Protein AF-A0A8J4GC14-F1 (afdb_monomer_lite)

Secondary structure (DSSP, 8-state):
----PPPPP--PPPP------PPPPPPHHHHHHH-S-S-S---SSS--HHHHHHHTT-HHHHHHHHHTT----HHHHHHHHHHS-HHHHHHHHHH-GGGGGGHHHHHHHHHHTT-HHHHHHHHHTT--TTHHHHHHHHHHHHHT-HHHHHHHHHHHHHHHHHTTHHHHHHHHHHHTT-HHHHHHHHH-----

Foldseek 3Di:
DDDDDDDDDDDDDDDDDDDPPPDPDDPVVVVVVPVPDDDDDPPDDDQDPLLVCQLVQVLVSNLVCVVVPPDQDLLNLLSSLLNGDLVSNVSNCVSDVVSLVNLQSNLLSNLLVLPLSSNLSSVVSPHDCCRVLNNSLLNNLLVVSLSNNCSSCVRPVPVSVVSCVLVNSCVSCVVVVVVSSVCSSPVPPDPD

Sequence (192 aa):
MRRKQPLPPNRAPLPLMPSLTSPPPLPPALMMLLVTDGGTQIRRSGPSPLLAACRGGHAATAALLLRRGAKVDVEGGSELLAAAQPQVVDELLAAVPDLSAHLGPALLAAAAANRGEVVAALLRHGADSTFRGGMALQEAAFRSHLEVMEVLLTADRARLQKCGAVAAALNWARCFGRVEVLRLLVESPIEV

Organism: NCBI:txid1737510

pLDDT: mean 73.84, std 21.27, range [30.14, 95.38]

Structure (mmCIF, N/CA/C/O backbone):
data_AF-A0A8J4GC14-F1
#
_entry.id   AF-A0A8J4GC14-F1
#
loop_
_atom_site.group_PDB
_atom_site.id
_atom_site.type_symbol
_atom_site.label_atom_id
_atom_site.label_alt_id
_atom_site.label_comp_id
_atom_site.label_asym_id
_atom_site.label_entity_id
_atom_site.label_seq_id
_atom_site.pdbx_PDB_ins_code
_atom_site.Cartn_x
_atom_site.Cartn_y
_atom_site.Cartn_z
_atom_site.occupancy
_atom_site.B_iso_or_equiv
_atom_site.auth_seq_id
_atom_site.auth_comp_id
_atom_site.auth_asym_id
_atom_site.auth_atom_id
_atom_site.pdbx_PDB_model_num
ATOM 1 N N . MET A 1 1 ? 65.864 -27.654 -52.222 1.00 40.97 1 MET A N 1
ATOM 2 C CA . MET A 1 1 ? 65.429 -26.857 -51.049 1.00 40.97 1 MET A CA 1
ATOM 3 C C . MET A 1 1 ? 63.905 -26.765 -51.045 1.00 40.97 1 MET A C 1
ATOM 5 O O . MET A 1 1 ? 63.302 -26.802 -52.107 1.00 40.97 1 MET A O 1
ATOM 9 N N . ARG A 1 2 ? 63.285 -26.804 -49.862 1.00 36.47 2 ARG A N 1
ATOM 10 C CA . ARG A 1 2 ? 61.866 -27.130 -49.635 1.00 36.47 2 ARG A CA 1
ATOM 11 C C . ARG A 1 2 ? 60.881 -25.981 -49.944 1.00 36.47 2 ARG A C 1
ATOM 13 O O . ARG A 1 2 ? 61.111 -24.860 -49.522 1.00 36.47 2 ARG A O 1
ATOM 20 N N . ARG A 1 3 ? 59.737 -26.385 -50.524 1.00 42.03 3 ARG A N 1
ATOM 21 C CA . ARG A 1 3 ? 58.328 -25.956 -50.319 1.00 42.03 3 ARG A CA 1
ATOM 22 C C . ARG A 1 3 ? 57.925 -24.488 -50.547 1.00 42.03 3 ARG A C 1
ATOM 24 O O . ARG A 1 3 ? 58.151 -23.660 -49.678 1.00 42.03 3 ARG A O 1
ATOM 31 N N . LYS A 1 4 ? 57.063 -24.275 -51.553 1.00 40.34 4 LYS A N 1
ATOM 32 C CA . LYS A 1 4 ? 55.745 -23.618 -51.399 1.00 40.34 4 LYS A CA 1
ATOM 33 C C . LYS A 1 4 ? 54.745 -24.273 -52.368 1.00 40.34 4 LYS A C 1
ATOM 35 O O . LYS A 1 4 ? 54.947 -24.221 -53.573 1.00 40.34 4 LYS A O 1
ATOM 40 N N . GLN A 1 5 ? 53.711 -24.933 -51.845 1.00 48.62 5 GLN A N 1
ATOM 41 C CA . GLN A 1 5 ? 52.525 -25.314 -52.626 1.00 48.62 5 GLN A CA 1
ATOM 42 C C . GLN A 1 5 ? 51.585 -24.097 -52.693 1.00 48.62 5 GLN A C 1
ATOM 44 O O . GLN A 1 5 ? 51.343 -23.503 -51.640 1.00 48.62 5 GLN A O 1
ATOM 49 N N . PRO A 1 6 ? 51.038 -23.718 -53.859 1.00 43.66 6 PRO A N 1
ATOM 50 C CA . PRO A 1 6 ? 49.907 -22.800 -53.927 1.00 43.66 6 PRO A CA 1
ATOM 51 C C . PRO A 1 6 ? 48.585 -23.565 -53.713 1.00 43.66 6 PRO A C 1
ATOM 53 O O . PRO A 1 6 ? 48.379 -24.636 -54.283 1.00 43.66 6 PRO A O 1
ATOM 56 N N . LEU A 1 7 ? 47.717 -23.032 -52.845 1.00 45.12 7 LEU A N 1
ATOM 57 C CA . LEU A 1 7 ? 46.372 -23.547 -52.546 1.00 45.12 7 LEU A CA 1
ATOM 58 C C . LEU A 1 7 ? 45.452 -23.517 -53.790 1.00 45.12 7 LEU A C 1
ATOM 60 O O . LEU A 1 7 ? 45.621 -22.635 -54.635 1.00 45.12 7 LEU A O 1
ATOM 64 N N . PRO A 1 8 ? 44.458 -24.424 -53.900 1.00 49.16 8 PRO A N 1
ATOM 65 C CA . PRO A 1 8 ? 43.543 -24.466 -55.039 1.00 49.16 8 PRO A CA 1
ATOM 66 C C . PRO A 1 8 ? 42.464 -23.364 -54.985 1.00 49.16 8 PRO A C 1
ATOM 68 O O . PRO A 1 8 ? 42.174 -22.830 -53.911 1.00 49.16 8 PRO A O 1
ATOM 71 N N . PRO A 1 9 ? 41.845 -23.036 -56.135 1.00 50.28 9 PRO A N 1
ATOM 72 C CA . PRO A 1 9 ? 40.870 -21.962 -56.253 1.00 50.28 9 PRO A CA 1
ATOM 73 C C . PRO A 1 9 ? 39.439 -22.425 -55.932 1.00 50.28 9 PRO A C 1
ATOM 75 O O . PRO A 1 9 ? 39.089 -23.590 -56.104 1.00 50.28 9 PRO A O 1
ATOM 78 N N . ASN A 1 10 ? 38.601 -21.433 -55.617 1.00 39.91 10 ASN A N 1
ATOM 79 C CA . ASN A 1 10 ? 37.145 -21.411 -55.799 1.00 39.91 10 ASN A CA 1
ATOM 80 C C . ASN A 1 10 ? 36.261 -22.045 -54.703 1.00 39.91 10 ASN A C 1
ATOM 82 O O . ASN A 1 10 ? 36.164 -23.263 -54.588 1.00 39.91 10 ASN A O 1
ATOM 86 N N . ARG A 1 11 ? 35.497 -21.198 -53.992 1.00 39.66 11 ARG A N 1
ATOM 87 C CA . ARG A 1 11 ? 34.128 -21.494 -53.532 1.00 39.66 11 ARG A CA 1
ATOM 88 C C . ARG A 1 11 ? 33.324 -20.188 -53.444 1.00 39.66 11 ARG A C 1
ATOM 90 O O . ARG A 1 11 ? 33.726 -19.243 -52.776 1.00 39.66 11 ARG A O 1
ATOM 97 N N . ALA A 1 12 ? 32.226 -20.179 -54.193 1.00 41.12 12 ALA A N 1
ATOM 98 C CA . ALA A 1 12 ? 31.231 -19.126 -54.378 1.00 41.12 12 ALA A CA 1
ATOM 99 C C . ALA A 1 12 ? 30.667 -18.528 -53.065 1.00 41.12 12 ALA A C 1
ATOM 101 O O . ALA A 1 12 ? 30.715 -19.190 -52.025 1.00 41.12 12 ALA A O 1
ATOM 102 N N . PRO A 1 13 ? 30.092 -17.307 -53.103 1.00 38.56 13 PRO A N 1
ATOM 103 C CA . PRO A 1 13 ? 29.494 -16.680 -51.928 1.00 38.56 13 PRO A CA 1
ATOM 104 C C . PRO A 1 13 ? 28.202 -17.405 -51.521 1.00 38.56 13 PRO A C 1
ATOM 106 O O . PRO A 1 13 ? 27.314 -17.627 -52.344 1.00 38.56 13 PRO A O 1
ATOM 109 N N . LEU A 1 14 ? 28.094 -17.773 -50.242 1.00 39.25 14 LEU A N 1
ATOM 110 C CA . LEU A 1 14 ? 26.851 -18.265 -49.642 1.00 39.25 14 LEU A CA 1
ATOM 111 C C . LEU A 1 14 ? 25.917 -17.079 -49.320 1.00 39.25 14 LEU A C 1
ATOM 113 O O . LEU A 1 14 ? 26.396 -16.069 -48.800 1.00 39.25 14 LEU A O 1
ATOM 117 N N . PRO A 1 15 ? 24.600 -17.185 -49.578 1.00 44.16 15 PRO A N 1
ATOM 118 C CA . PRO A 1 15 ? 23.626 -16.149 -49.260 1.00 44.16 15 PRO A CA 1
ATOM 119 C C . PRO A 1 15 ? 23.162 -16.294 -47.803 1.00 44.16 15 PRO A C 1
ATOM 121 O O . PRO A 1 15 ? 22.667 -17.348 -47.407 1.00 44.16 15 PRO A O 1
ATOM 124 N N . LEU A 1 16 ? 23.287 -15.236 -47.000 1.00 36.12 16 LEU A N 1
ATOM 125 C CA . LEU A 1 16 ? 22.727 -15.178 -45.647 1.00 36.12 16 LEU A CA 1
ATOM 126 C C . LEU A 1 16 ? 21.865 -13.918 -45.476 1.00 36.12 16 LEU A C 1
ATOM 128 O O . LEU A 1 16 ? 22.363 -12.866 -45.105 1.00 36.12 16 LEU A O 1
ATOM 132 N N . MET A 1 17 ? 20.569 -14.123 -45.734 1.00 36.19 17 MET A N 1
ATOM 133 C CA . MET A 1 17 ? 19.393 -13.625 -44.997 1.00 36.19 17 MET A CA 1
ATOM 134 C C . MET A 1 17 ? 19.074 -12.106 -44.948 1.00 36.19 17 MET A C 1
ATOM 136 O O . MET A 1 17 ? 19.965 -11.264 -44.928 1.00 36.19 17 MET A O 1
ATOM 140 N N . PRO A 1 18 ? 17.771 -11.742 -44.925 1.00 38.84 18 PRO A N 1
ATOM 141 C CA . PRO A 1 18 ? 17.296 -10.378 -45.142 1.00 38.84 18 PRO A CA 1
ATOM 142 C C . PRO A 1 18 ? 17.138 -9.557 -43.844 1.00 38.84 18 PRO A C 1
ATOM 144 O O . PRO A 1 18 ? 16.802 -10.083 -42.787 1.00 38.84 18 PRO A O 1
ATOM 147 N N . SER A 1 19 ? 17.279 -8.237 -43.993 1.00 30.14 19 SER A N 1
ATOM 148 C CA . SER A 1 19 ? 16.553 -7.193 -43.249 1.00 30.14 19 SER A CA 1
ATOM 149 C C . SER A 1 19 ? 16.743 -7.102 -41.728 1.00 30.14 19 SER A C 1
ATOM 151 O O . SER A 1 19 ? 15.844 -7.413 -40.948 1.00 30.14 19 SER A O 1
ATOM 153 N N . LEU A 1 20 ? 17.841 -6.469 -41.300 1.00 31.97 20 LEU A N 1
ATOM 154 C CA . LEU A 1 20 ? 17.811 -5.663 -40.076 1.00 31.97 20 LEU A CA 1
ATOM 155 C C . LEU A 1 20 ? 17.036 -4.374 -40.377 1.00 31.97 20 LEU A C 1
ATOM 157 O O . LEU A 1 20 ? 17.616 -3.341 -40.704 1.00 31.97 20 LEU A O 1
ATOM 161 N N . THR A 1 21 ? 15.708 -4.448 -40.288 1.00 35.94 21 THR A N 1
ATOM 162 C CA . THR A 1 21 ? 14.887 -3.263 -40.024 1.00 35.94 21 THR A CA 1
ATOM 163 C C . THR A 1 21 ? 15.491 -2.573 -38.806 1.00 35.94 21 THR A C 1
ATOM 165 O O . THR A 1 21 ? 15.458 -3.106 -37.696 1.00 35.94 21 THR A O 1
ATOM 168 N N . SER A 1 22 ? 16.099 -1.409 -39.028 1.00 39.78 22 SER A N 1
ATOM 169 C CA . SER A 1 22 ? 16.482 -0.507 -37.951 1.00 39.78 22 SER A CA 1
ATOM 170 C C . SER A 1 22 ? 15.240 -0.260 -37.091 1.00 39.78 22 SER A C 1
ATOM 172 O O . SER A 1 22 ? 14.195 0.086 -37.653 1.00 39.78 22 SER A O 1
ATOM 174 N N . PRO A 1 23 ? 15.301 -0.410 -35.755 1.00 41.91 23 PRO A N 1
ATOM 175 C CA . PRO A 1 23 ? 14.241 0.120 -34.912 1.00 41.91 23 PRO A CA 1
ATOM 176 C C . PRO A 1 23 ? 14.104 1.632 -35.189 1.00 41.91 23 PRO A C 1
ATOM 178 O O . PRO A 1 23 ? 15.100 2.271 -35.556 1.00 41.91 23 PRO A O 1
ATOM 181 N N . PRO A 1 24 ? 12.893 2.209 -35.069 1.00 43.19 24 PRO A N 1
ATOM 182 C CA . PRO A 1 24 ? 12.682 3.632 -35.313 1.00 43.19 24 PRO A CA 1
ATOM 183 C C . PRO A 1 24 ? 13.626 4.469 -34.434 1.00 43.19 24 PRO A C 1
ATOM 185 O O . PRO A 1 24 ? 13.938 4.050 -33.312 1.00 43.19 24 PRO A O 1
ATOM 188 N N . PRO A 1 25 ? 14.104 5.630 -34.923 1.00 43.09 25 PRO A N 1
ATOM 189 C CA . PRO A 1 25 ? 15.022 6.476 -34.175 1.00 43.09 25 PRO A CA 1
ATOM 190 C C . PRO A 1 25 ? 14.377 6.861 -32.844 1.00 43.09 25 PRO A C 1
ATOM 192 O O . PRO A 1 25 ? 13.307 7.469 -32.798 1.00 43.09 25 PRO A O 1
ATOM 195 N N . LEU A 1 26 ? 15.021 6.441 -31.756 1.00 52.88 26 LEU A N 1
ATOM 196 C CA . LEU A 1 26 ? 14.590 6.759 -30.403 1.00 52.88 26 LEU A CA 1
ATOM 197 C C . LEU A 1 26 ? 14.642 8.285 -30.207 1.00 52.88 26 LEU A C 1
ATOM 199 O O . LEU A 1 26 ? 15.535 8.935 -30.757 1.00 52.88 26 LEU A O 1
ATOM 203 N N . PRO A 1 27 ? 13.732 8.870 -29.407 1.00 55.16 27 PRO A N 1
ATOM 204 C CA . PRO A 1 27 ? 13.795 10.284 -29.067 1.00 55.16 27 PRO A CA 1
ATOM 205 C C . PRO A 1 27 ? 15.188 10.641 -28.520 1.00 55.16 27 PRO A C 1
ATOM 207 O O . PRO A 1 27 ? 15.750 9.852 -27.754 1.00 55.16 27 PRO A O 1
ATOM 210 N N . PRO A 1 28 ? 15.736 11.833 -28.811 1.00 50.72 28 PRO A N 1
ATOM 211 C CA . PRO A 1 28 ? 17.053 12.257 -28.321 1.00 50.72 28 PRO A CA 1
ATOM 212 C C . PRO A 1 28 ? 17.229 12.121 -26.796 1.00 50.72 28 PRO A C 1
ATOM 214 O O . PRO A 1 28 ? 18.326 11.843 -26.316 1.00 50.72 28 PRO A O 1
ATOM 217 N N . ALA A 1 29 ? 16.135 12.224 -26.030 1.00 51.38 29 ALA A N 1
ATOM 218 C CA . ALA A 1 29 ? 16.111 12.015 -24.581 1.00 51.38 29 ALA A CA 1
ATOM 219 C C . ALA A 1 29 ? 16.460 10.571 -24.154 1.00 51.38 29 ALA A C 1
ATOM 221 O O . ALA A 1 29 ? 17.126 10.367 -23.143 1.00 51.38 29 ALA A O 1
ATOM 222 N N . LEU A 1 30 ? 16.052 9.571 -24.941 1.00 48.66 30 LEU A N 1
ATOM 223 C CA . LEU A 1 30 ? 16.387 8.155 -24.741 1.00 48.66 30 LEU A CA 1
ATOM 224 C C . LEU A 1 30 ? 17.828 7.843 -25.172 1.00 48.66 30 LEU A C 1
ATOM 226 O O . LEU A 1 30 ? 18.456 6.942 -24.623 1.00 48.66 30 LEU A O 1
ATOM 230 N N . MET A 1 31 ? 18.368 8.614 -26.119 1.00 41.53 31 MET A N 1
ATOM 231 C CA . MET A 1 31 ? 19.753 8.489 -26.577 1.00 41.53 31 MET A CA 1
ATOM 232 C C . MET A 1 31 ? 20.738 9.078 -25.554 1.00 41.53 31 MET A C 1
ATOM 234 O O . MET A 1 31 ? 21.725 8.429 -25.227 1.00 41.53 31 MET A O 1
ATOM 238 N N . MET A 1 32 ? 20.416 10.227 -24.944 1.00 46.09 32 MET A N 1
ATOM 239 C CA . MET A 1 32 ? 21.156 10.777 -23.792 1.00 46.09 32 MET A CA 1
ATOM 240 C C . MET A 1 32 ? 21.223 9.806 -22.602 1.00 46.09 32 MET A C 1
ATOM 242 O O . MET A 1 32 ? 22.185 9.827 -21.842 1.00 46.09 32 MET A O 1
ATOM 246 N N . LEU A 1 33 ? 20.215 8.942 -22.457 1.00 45.31 33 LEU A N 1
ATOM 247 C CA . LEU A 1 33 ? 20.120 7.943 -21.392 1.00 45.31 33 LEU A CA 1
ATOM 248 C C . LEU A 1 33 ? 20.956 6.677 -21.624 1.00 45.31 33 LEU A C 1
ATOM 250 O O . LEU A 1 33 ? 21.316 6.010 -20.659 1.00 45.31 33 LEU A O 1
ATOM 254 N N . LEU A 1 34 ? 21.247 6.335 -22.881 1.00 42.75 34 LEU A N 1
ATOM 255 C CA . LEU A 1 34 ? 22.019 5.144 -23.261 1.00 42.75 34 LEU A CA 1
ATOM 256 C C . LEU A 1 34 ? 23.508 5.441 -23.510 1.00 42.75 34 LEU A C 1
ATOM 258 O O . LEU A 1 34 ? 24.301 4.509 -23.558 1.00 42.75 34 LEU A O 1
ATOM 262 N N . VAL A 1 35 ? 23.896 6.713 -23.664 1.00 44.31 35 VAL A N 1
ATOM 263 C CA . VAL A 1 35 ? 25.291 7.129 -23.929 1.00 44.31 35 VAL A CA 1
ATOM 264 C C . VAL A 1 35 ? 26.178 7.117 -22.671 1.00 44.31 35 VAL A C 1
ATOM 266 O O . VAL A 1 35 ? 27.398 7.219 -22.776 1.00 44.31 35 VAL A O 1
ATOM 269 N N . THR A 1 36 ? 25.626 6.893 -21.475 1.00 39.12 36 THR A N 1
ATOM 270 C CA . THR A 1 36 ? 26.434 6.492 -20.310 1.00 39.12 36 THR A CA 1
ATOM 271 C C . THR A 1 36 ? 26.700 4.988 -20.368 1.00 39.12 36 THR A C 1
ATOM 273 O O . THR A 1 36 ? 26.049 4.195 -19.688 1.00 39.12 36 THR A O 1
ATOM 276 N N . ASP A 1 37 ? 27.609 4.615 -21.262 1.00 38.69 37 ASP A N 1
ATOM 277 C CA . ASP A 1 37 ? 28.105 3.259 -21.474 1.00 38.69 37 ASP A CA 1
ATOM 278 C C . ASP A 1 37 ? 28.941 2.762 -20.278 1.00 38.69 37 ASP A C 1
ATOM 280 O O . ASP A 1 37 ? 29.610 3.542 -19.595 1.00 38.69 37 ASP A O 1
ATOM 284 N N . GLY A 1 38 ? 28.936 1.446 -20.064 1.00 34.44 38 GLY A N 1
ATOM 285 C CA . GLY A 1 38 ? 29.807 0.758 -19.110 1.00 34.44 38 GLY A CA 1
ATOM 286 C C . GLY A 1 38 ? 29.151 0.459 -17.763 1.00 34.44 38 GLY A C 1
ATOM 287 O O . GLY A 1 38 ? 28.771 1.348 -17.009 1.00 34.44 38 GLY A O 1
ATOM 288 N N . GLY A 1 39 ? 29.022 -0.831 -17.450 1.00 40.66 39 GLY A N 1
ATOM 289 C CA . GLY A 1 39 ? 28.390 -1.306 -16.227 1.00 40.66 39 GLY A CA 1
ATOM 290 C C . GLY A 1 39 ? 28.998 -0.762 -14.930 1.00 40.66 39 GLY A C 1
ATOM 291 O O . GLY A 1 39 ? 30.054 -0.142 -14.902 1.00 40.66 39 GLY A O 1
ATOM 292 N N . THR A 1 40 ? 28.340 -1.136 -13.834 1.00 37.81 40 THR A N 1
ATOM 293 C CA . THR A 1 40 ? 28.671 -0.877 -12.422 1.00 37.81 40 THR A CA 1
ATOM 294 C C . THR A 1 40 ? 27.943 0.317 -11.782 1.00 37.81 40 THR A C 1
ATOM 296 O O . THR A 1 40 ? 28.212 1.483 -12.029 1.00 37.81 40 THR A O 1
ATOM 299 N N . GLN A 1 41 ? 27.036 -0.041 -10.866 1.00 37.84 41 GLN A N 1
ATOM 300 C CA . GLN A 1 41 ? 26.584 0.755 -9.722 1.00 37.84 41 GLN A CA 1
ATOM 301 C C . GLN A 1 41 ? 25.842 2.066 -10.029 1.00 37.84 41 GLN A C 1
ATOM 303 O O . GLN A 1 41 ? 26.388 3.159 -9.885 1.00 37.84 41 GLN A O 1
ATOM 308 N N . ILE A 1 42 ? 24.523 1.980 -10.243 1.00 43.06 42 ILE A N 1
ATOM 309 C CA . ILE A 1 42 ? 23.630 3.134 -10.043 1.00 43.06 42 ILE A CA 1
ATOM 310 C C . ILE A 1 42 ? 23.415 3.343 -8.528 1.00 43.06 42 ILE A C 1
ATOM 312 O O . ILE A 1 42 ? 22.313 3.255 -8.007 1.00 43.06 42 ILE A O 1
ATOM 316 N N . ARG A 1 43 ? 24.503 3.597 -7.791 1.00 41.03 43 ARG A N 1
ATOM 317 C CA . ARG A 1 43 ? 24.490 4.202 -6.450 1.00 41.03 43 ARG A CA 1
ATOM 318 C C . ARG A 1 43 ? 25.127 5.582 -6.547 1.00 41.03 43 ARG A C 1
ATOM 320 O O . ARG A 1 43 ? 26.213 5.806 -6.025 1.00 41.03 43 ARG A O 1
ATOM 327 N N . ARG A 1 44 ? 24.465 6.516 -7.232 1.00 31.97 44 ARG A N 1
ATOM 328 C CA . ARG A 1 44 ? 24.756 7.953 -7.122 1.00 31.97 44 ARG A CA 1
ATOM 329 C C . ARG A 1 44 ? 23.466 8.760 -7.226 1.00 31.97 44 ARG A C 1
ATOM 331 O O . ARG A 1 44 ? 23.090 9.178 -8.307 1.00 31.97 44 ARG A O 1
ATOM 338 N N . SER A 1 45 ? 22.806 8.919 -6.076 1.00 36.34 45 SER A N 1
ATOM 339 C CA . SER A 1 45 ? 22.028 10.090 -5.626 1.00 36.34 45 SER A CA 1
ATOM 340 C C . SER A 1 45 ? 21.325 10.956 -6.694 1.00 36.34 45 SER A C 1
ATOM 342 O O . SER A 1 45 ? 21.383 12.183 -6.641 1.00 36.34 45 SER A O 1
ATOM 344 N N . GLY A 1 46 ? 20.641 10.327 -7.643 1.00 41.53 46 GLY A N 1
ATOM 345 C CA . GLY A 1 46 ? 19.757 10.944 -8.626 1.00 41.53 46 GLY A CA 1
ATOM 346 C C . GLY A 1 46 ? 18.680 9.926 -9.001 1.00 41.53 46 GLY A C 1
ATOM 347 O O . GLY A 1 46 ? 18.945 8.723 -8.905 1.00 41.53 46 GLY A O 1
ATOM 348 N N . PRO A 1 47 ? 17.453 10.350 -9.358 1.00 51.59 47 PRO A N 1
ATOM 349 C CA . PRO A 1 47 ? 16.399 9.403 -9.691 1.00 51.59 47 PRO A CA 1
ATOM 350 C C . PRO A 1 47 ? 16.869 8.533 -10.859 1.00 51.59 47 PRO A C 1
ATOM 352 O O . PRO A 1 47 ? 17.252 9.054 -11.906 1.00 51.59 47 PRO A O 1
ATOM 355 N N . SER A 1 48 ? 16.857 7.210 -10.661 1.00 68.06 48 SER A N 1
ATOM 356 C CA . SER A 1 48 ? 17.130 6.239 -11.722 1.00 68.06 48 SER A CA 1
ATOM 357 C C . SER A 1 48 ? 16.321 6.624 -12.972 1.00 68.06 48 SER A C 1
ATOM 359 O O . SER A 1 48 ? 15.150 6.988 -12.832 1.00 68.06 48 SER A O 1
ATOM 361 N N . PRO A 1 49 ? 16.887 6.545 -14.187 1.00 69.00 49 PRO A N 1
ATOM 362 C CA . PRO A 1 49 ? 16.169 6.787 -15.442 1.00 69.00 49 PRO A CA 1
ATOM 363 C C . PRO A 1 49 ? 14.790 6.135 -15.503 1.00 69.00 49 PRO A C 1
ATOM 365 O O . PRO A 1 49 ? 13.812 6.708 -15.982 1.00 69.00 49 PRO A O 1
ATOM 368 N N . LEU A 1 50 ? 14.726 4.927 -14.952 1.00 74.12 50 LEU A N 1
ATOM 369 C CA . LEU A 1 50 ? 13.527 4.127 -14.849 1.00 74.12 50 LEU A CA 1
ATOM 370 C C . LEU A 1 50 ? 12.502 4.755 -13.890 1.00 74.12 50 LEU A C 1
ATOM 372 O O . LEU A 1 50 ? 11.324 4.839 -14.224 1.00 74.12 50 LEU A O 1
ATOM 376 N N . LEU A 1 51 ? 12.948 5.273 -12.742 1.00 74.88 51 LEU A N 1
ATOM 377 C CA . LEU A 1 51 ? 12.102 5.989 -11.784 1.00 74.88 51 LEU A CA 1
ATOM 378 C C . LEU A 1 51 ? 11.554 7.294 -12.381 1.00 74.88 51 LEU A C 1
ATOM 380 O O . LEU A 1 51 ? 10.386 7.618 -12.177 1.00 74.88 51 LEU A O 1
ATOM 384 N N . ALA A 1 52 ? 12.368 8.025 -13.148 1.00 74.06 52 ALA A N 1
ATOM 385 C CA . ALA A 1 52 ? 11.929 9.229 -13.851 1.00 74.06 52 ALA A CA 1
ATOM 386 C C . ALA A 1 52 ? 10.864 8.913 -14.918 1.00 74.06 52 ALA A C 1
ATOM 388 O O . ALA A 1 52 ? 9.858 9.617 -15.007 1.00 74.06 52 ALA A O 1
ATOM 389 N N . ALA A 1 53 ? 11.032 7.821 -15.673 1.00 76.94 53 ALA A N 1
ATOM 390 C CA . ALA A 1 53 ? 10.023 7.349 -16.621 1.00 76.94 53 ALA A CA 1
ATOM 391 C C . ALA A 1 53 ? 8.710 6.961 -15.916 1.00 76.94 53 ALA A C 1
ATOM 393 O O . ALA A 1 53 ? 7.639 7.375 -16.358 1.00 76.94 53 ALA A O 1
ATOM 394 N N . CYS A 1 54 ? 8.794 6.248 -14.786 1.00 79.81 54 CYS A N 1
ATOM 395 C CA . CYS A 1 54 ? 7.627 5.830 -14.005 1.00 79.81 54 CYS A CA 1
ATOM 396 C C . CYS A 1 54 ? 6.859 7.018 -13.413 1.00 79.81 54 CYS A C 1
ATOM 398 O O . CYS A 1 54 ? 5.634 7.078 -13.533 1.00 79.81 54 CYS A O 1
ATOM 400 N N . ARG A 1 55 ? 7.572 7.997 -12.840 1.00 78.88 55 ARG A N 1
ATOM 401 C CA . ARG A 1 55 ? 6.977 9.245 -12.332 1.00 78.88 55 ARG A CA 1
ATOM 402 C C . ARG A 1 55 ? 6.363 10.088 -13.445 1.00 78.88 55 ARG A C 1
ATOM 404 O O . ARG A 1 55 ? 5.316 10.689 -13.249 1.00 78.88 55 ARG A O 1
ATOM 411 N N . GLY A 1 56 ? 7.005 10.117 -14.612 1.00 74.31 56 GLY A N 1
ATOM 412 C CA . GLY A 1 56 ? 6.541 10.871 -15.774 1.00 74.31 56 GLY A CA 1
ATOM 413 C C . GLY A 1 56 ? 5.388 10.222 -16.545 1.00 74.31 56 GLY A C 1
ATOM 414 O O . GLY A 1 56 ? 4.943 10.804 -17.524 1.00 74.31 56 GLY A O 1
ATOM 415 N N . GLY A 1 57 ? 4.908 9.034 -16.156 1.00 77.81 57 GLY A N 1
ATOM 416 C CA . GLY A 1 57 ? 3.856 8.325 -16.899 1.00 77.81 57 GLY A CA 1
ATOM 417 C C . GLY A 1 57 ? 4.324 7.654 -18.195 1.00 77.81 57 GLY A C 1
ATOM 418 O O . GLY A 1 57 ? 3.501 7.194 -18.978 1.00 77.81 57 GLY A O 1
ATOM 419 N N . HIS A 1 58 ? 5.632 7.587 -18.449 1.00 79.12 58 HIS A N 1
ATOM 420 C CA . HIS A 1 58 ? 6.185 7.048 -19.692 1.00 79.12 58 HIS A CA 1
ATOM 421 C C . HIS A 1 58 ? 6.311 5.521 -19.619 1.00 79.12 58 HIS A C 1
ATOM 423 O O . HIS A 1 58 ? 7.417 4.979 -19.548 1.00 79.12 58 HIS A O 1
ATOM 429 N N . ALA A 1 59 ? 5.171 4.832 -19.632 1.00 73.31 59 ALA A N 1
ATOM 430 C CA . ALA A 1 59 ? 5.085 3.388 -19.429 1.00 73.31 59 ALA A CA 1
ATOM 431 C C . ALA A 1 59 ? 5.891 2.583 -20.469 1.00 73.31 59 ALA A C 1
ATOM 433 O O . ALA A 1 59 ? 6.740 1.770 -20.099 1.00 73.31 59 ALA A O 1
ATOM 434 N N . ALA A 1 60 ? 5.762 2.922 -21.758 1.00 73.94 60 ALA A N 1
ATOM 435 C CA . ALA A 1 60 ? 6.544 2.309 -22.836 1.00 73.94 60 ALA A CA 1
ATOM 436 C C . ALA A 1 60 ? 8.067 2.465 -22.640 1.00 73.94 60 ALA A C 1
ATOM 438 O O . ALA A 1 60 ? 8.836 1.531 -22.879 1.00 73.94 60 ALA A O 1
ATOM 439 N N . THR A 1 61 ? 8.512 3.631 -22.162 1.00 74.81 61 THR A N 1
ATOM 440 C CA . THR A 1 61 ? 9.927 3.902 -21.866 1.00 74.81 61 THR A CA 1
ATOM 441 C C . THR A 1 61 ? 10.403 3.084 -20.669 1.00 74.81 61 THR A C 1
ATOM 443 O O . THR A 1 61 ? 11.486 2.500 -20.716 1.00 74.81 61 THR A O 1
ATOM 446 N N . ALA A 1 62 ? 9.593 2.994 -19.612 1.00 75.81 62 ALA A N 1
ATOM 447 C CA . ALA A 1 62 ? 9.913 2.210 -18.425 1.00 75.81 62 ALA A CA 1
ATOM 448 C C . ALA A 1 62 ? 10.003 0.704 -18.739 1.00 75.81 62 ALA A C 1
ATOM 450 O O . ALA A 1 62 ? 10.975 0.047 -18.363 1.00 75.81 62 ALA A O 1
ATOM 451 N N . ALA A 1 63 ? 9.053 0.175 -19.517 1.00 70.00 63 ALA A N 1
ATOM 452 C CA . ALA A 1 63 ? 9.058 -1.213 -19.970 1.00 70.00 63 ALA A CA 1
ATOM 453 C C . ALA A 1 63 ? 10.279 -1.533 -20.850 1.00 70.00 63 ALA A C 1
ATOM 455 O O . ALA A 1 63 ? 10.894 -2.593 -20.705 1.00 70.00 63 ALA A O 1
ATOM 456 N N . LEU A 1 64 ? 10.675 -0.616 -21.741 1.00 72.12 64 LEU A N 1
ATOM 457 C CA . LEU A 1 64 ? 11.858 -0.789 -22.586 1.00 72.12 64 LEU A CA 1
ATOM 458 C C . LEU A 1 64 ? 13.146 -0.819 -21.753 1.00 72.12 64 LEU A C 1
ATOM 460 O O . LEU A 1 64 ? 13.993 -1.684 -21.979 1.00 72.12 64 LEU A O 1
ATOM 464 N N . LEU A 1 65 ? 13.280 0.073 -20.766 1.00 73.81 65 LEU A N 1
ATOM 465 C CA . LEU A 1 65 ? 14.433 0.107 -19.860 1.00 73.81 65 LEU A CA 1
ATOM 466 C C . LEU A 1 65 ? 14.560 -1.190 -19.044 1.00 73.81 65 LEU A C 1
ATOM 468 O O . LEU A 1 65 ? 15.655 -1.742 -18.939 1.00 73.81 65 LEU A O 1
ATOM 472 N N . LEU A 1 66 ? 13.446 -1.730 -18.543 1.00 70.69 66 LEU A N 1
ATOM 473 C CA . LEU A 1 66 ? 13.422 -3.015 -17.835 1.00 70.69 66 LEU A CA 1
ATOM 474 C C . LEU A 1 66 ? 13.810 -4.192 -18.731 1.00 70.69 66 LEU A C 1
ATOM 476 O O . LEU A 1 66 ? 14.676 -4.985 -18.368 1.00 70.69 66 LEU A O 1
ATOM 480 N N . ARG A 1 67 ? 13.249 -4.267 -19.945 1.00 68.69 67 ARG A N 1
ATOM 481 C CA . ARG A 1 67 ? 13.599 -5.307 -20.931 1.00 68.69 67 ARG A CA 1
ATOM 482 C C . ARG A 1 67 ? 15.066 -5.262 -21.357 1.00 68.69 67 ARG A C 1
ATOM 484 O O . ARG A 1 67 ? 15.612 -6.281 -21.766 1.00 68.69 67 ARG A O 1
ATOM 491 N N . ARG A 1 68 ? 15.709 -4.093 -21.276 1.00 68.19 68 ARG A N 1
ATOM 492 C CA . ARG A 1 68 ? 17.141 -3.910 -21.566 1.00 68.19 68 ARG A CA 1
ATOM 493 C C . ARG A 1 68 ? 18.054 -4.213 -20.374 1.00 68.19 68 ARG A C 1
ATOM 495 O O . ARG A 1 68 ? 19.258 -4.009 -20.482 1.00 68.19 68 ARG A O 1
ATOM 502 N N . GLY A 1 69 ? 17.511 -4.746 -19.279 1.00 61.38 69 GLY A N 1
ATOM 503 C CA . GLY A 1 69 ? 18.293 -5.217 -18.139 1.00 61.38 69 GLY A CA 1
ATOM 504 C C . GLY A 1 69 ? 18.568 -4.146 -17.086 1.00 61.38 69 GLY A C 1
ATOM 505 O O . GLY A 1 69 ? 19.534 -4.281 -16.331 1.00 61.38 69 GLY A O 1
ATOM 506 N N . ALA A 1 70 ? 17.747 -3.089 -17.012 1.00 66.00 70 ALA A N 1
ATOM 507 C CA . ALA A 1 70 ? 17.773 -2.192 -15.862 1.00 66.00 70 ALA A CA 1
ATOM 508 C C . ALA A 1 70 ? 17.536 -3.013 -14.586 1.00 66.00 70 ALA A C 1
ATOM 510 O O . ALA A 1 70 ? 16.465 -3.589 -14.395 1.00 66.00 70 ALA A O 1
ATOM 511 N N . LYS A 1 71 ? 18.557 -3.101 -13.726 1.00 57.66 71 LYS A N 1
ATOM 512 C CA . LYS A 1 71 ? 18.449 -3.821 -12.457 1.00 57.66 71 LYS A CA 1
ATOM 513 C C . LYS A 1 71 ? 17.535 -3.043 -11.523 1.00 57.66 71 LYS A C 1
ATOM 515 O O . LYS A 1 71 ? 17.849 -1.916 -11.148 1.00 57.66 71 LYS A O 1
ATOM 520 N N . VAL A 1 72 ? 16.437 -3.678 -11.151 1.00 61.19 72 VAL A N 1
ATOM 521 C CA . VAL A 1 72 ? 15.574 -3.255 -10.058 1.00 61.19 72 VAL A CA 1
ATOM 522 C C . VAL A 1 72 ? 15.923 -4.152 -8.881 1.00 61.19 72 VAL A C 1
ATOM 524 O O . VAL A 1 72 ? 15.811 -5.372 -8.980 1.00 61.19 72 VAL A O 1
ATOM 527 N N . ASP A 1 73 ? 16.462 -3.573 -7.817 1.00 58.12 73 ASP A N 1
ATOM 528 C CA . ASP A 1 73 ? 16.670 -4.292 -6.566 1.00 58.12 73 ASP A CA 1
ATOM 529 C C . ASP A 1 73 ? 15.367 -4.350 -5.755 1.00 58.12 73 ASP A C 1
ATOM 531 O O . ASP A 1 73 ? 14.338 -3.793 -6.135 1.00 58.12 73 ASP A O 1
ATOM 535 N N . VAL A 1 74 ? 15.396 -5.076 -4.637 1.00 51.31 74 VAL A N 1
ATOM 536 C CA . VAL A 1 74 ? 14.195 -5.379 -3.842 1.00 51.31 74 VAL A CA 1
ATOM 537 C C . VAL A 1 74 ? 13.544 -4.105 -3.279 1.00 51.31 74 VAL A C 1
ATOM 539 O O . VAL A 1 74 ? 12.316 -3.986 -3.227 1.00 51.31 74 VAL A O 1
ATOM 542 N N . GLU A 1 75 ? 14.367 -3.133 -2.886 1.00 60.09 75 GLU A N 1
ATOM 543 C CA . GLU A 1 75 ? 13.917 -1.815 -2.426 1.00 60.09 75 GLU A CA 1
ATOM 544 C C . GLU A 1 75 ? 13.470 -0.946 -3.610 1.00 60.09 75 GLU A C 1
ATOM 546 O O . GLU A 1 75 ? 12.373 -0.387 -3.585 1.00 60.09 75 GLU A O 1
ATOM 551 N N . GLY A 1 76 ? 14.230 -0.937 -4.706 1.00 69.62 76 GLY A N 1
ATOM 552 C CA . GLY A 1 76 ? 13.924 -0.178 -5.911 1.00 69.62 76 GLY A CA 1
ATOM 553 C C . GLY A 1 76 ? 12.661 -0.635 -6.629 1.00 69.62 76 GLY A C 1
ATOM 554 O O . GLY A 1 76 ? 11.987 0.201 -7.216 1.00 69.62 76 GLY A O 1
ATOM 555 N N . GLY A 1 77 ? 12.278 -1.914 -6.570 1.00 73.25 77 GLY A N 1
ATOM 556 C CA . GLY A 1 77 ? 11.032 -2.406 -7.180 1.00 73.25 77 GLY A CA 1
ATOM 557 C C . GLY A 1 77 ? 9.798 -1.911 -6.448 1.00 73.25 77 GLY A C 1
ATOM 558 O O . GLY A 1 77 ? 8.816 -1.496 -7.064 1.00 73.25 77 GLY A O 1
ATOM 559 N N . SER A 1 78 ? 9.899 -1.866 -5.125 1.00 79.62 78 SER A N 1
ATOM 560 C CA . SER A 1 78 ? 8.865 -1.340 -4.241 1.00 79.62 78 SER A CA 1
ATOM 561 C C . SER A 1 78 ? 8.701 0.172 -4.430 1.00 79.62 78 SER A C 1
ATOM 563 O O . SER A 1 78 ? 7.586 0.663 -4.611 1.00 79.62 78 SER A O 1
ATOM 565 N N . GLU A 1 79 ? 9.817 0.907 -4.458 1.00 79.31 79 GLU A N 1
ATOM 566 C CA . GLU A 1 79 ? 9.836 2.352 -4.713 1.00 79.31 79 GLU A CA 1
ATOM 567 C C . GLU A 1 79 ? 9.344 2.705 -6.117 1.00 79.31 79 GLU A C 1
ATOM 569 O O . GLU A 1 79 ? 8.616 3.681 -6.295 1.00 79.31 79 GLU A O 1
ATOM 574 N N . LEU A 1 80 ? 9.716 1.909 -7.116 1.00 82.44 80 LEU A N 1
ATOM 575 C CA . LEU A 1 80 ? 9.325 2.108 -8.504 1.00 82.44 80 LEU A CA 1
ATOM 576 C C . LEU A 1 80 ? 7.818 1.954 -8.683 1.00 82.44 80 LEU A C 1
ATOM 578 O O . LEU A 1 80 ? 7.195 2.836 -9.271 1.00 82.44 80 LEU A O 1
ATOM 582 N N . LEU A 1 81 ? 7.230 0.887 -8.138 1.00 84.62 81 LEU A N 1
ATOM 583 C CA . LEU A 1 81 ? 5.784 0.671 -8.181 1.00 84.62 81 LEU A CA 1
ATOM 584 C C . LEU A 1 81 ? 5.025 1.753 -7.398 1.00 84.62 81 LEU A C 1
ATOM 586 O O . LEU A 1 81 ? 4.025 2.271 -7.887 1.00 84.62 81 LEU A O 1
ATOM 590 N N . ALA A 1 82 ? 5.522 2.163 -6.227 1.00 83.38 82 ALA A N 1
ATOM 591 C CA . ALA A 1 82 ? 4.896 3.220 -5.429 1.00 83.38 82 ALA A CA 1
ATOM 592 C C . ALA A 1 82 ? 4.997 4.616 -6.077 1.00 83.38 82 ALA A C 1
ATOM 594 O O . ALA A 1 82 ? 4.114 5.461 -5.901 1.00 83.38 82 ALA A O 1
ATOM 595 N N . ALA A 1 83 ? 6.067 4.881 -6.832 1.00 83.38 83 ALA A N 1
ATOM 596 C CA . ALA A 1 83 ? 6.300 6.142 -7.536 1.00 83.38 83 ALA A CA 1
ATOM 597 C C . ALA A 1 83 ? 5.720 6.175 -8.962 1.00 83.38 83 ALA A C 1
ATOM 599 O O . ALA A 1 83 ? 5.609 7.255 -9.547 1.00 83.38 83 ALA A O 1
ATOM 600 N N . ALA A 1 84 ? 5.312 5.035 -9.517 1.00 85.00 84 ALA A N 1
ATOM 601 C CA . ALA A 1 84 ? 4.696 4.948 -10.834 1.00 85.00 84 ALA A CA 1
ATOM 602 C C . ALA A 1 84 ? 3.313 5.616 -10.877 1.00 85.00 84 ALA A C 1
ATOM 604 O O . ALA A 1 84 ? 2.641 5.776 -9.859 1.00 85.00 84 ALA A O 1
ATOM 605 N N . GLN A 1 85 ? 2.892 6.058 -12.060 1.00 84.38 85 GLN A N 1
ATOM 606 C CA . GLN A 1 85 ? 1.484 6.373 -12.314 1.00 84.38 85 GLN A CA 1
ATOM 607 C C . GLN A 1 85 ? 0.665 5.075 -12.413 1.00 84.38 85 GLN A C 1
ATOM 609 O O . GLN A 1 85 ? 1.229 4.053 -12.812 1.00 84.38 85 GLN A O 1
ATOM 614 N N . PRO A 1 86 ? -0.639 5.078 -12.086 1.00 84.00 86 PRO A N 1
ATOM 615 C CA . PRO A 1 86 ? -1.448 3.856 -12.061 1.00 84.00 86 PRO A CA 1
ATOM 616 C C . PRO A 1 86 ? -1.436 3.095 -13.398 1.00 84.00 86 PRO A C 1
ATOM 618 O O . PRO A 1 86 ? -1.334 1.874 -13.404 1.00 84.00 86 PRO A O 1
ATOM 621 N N . GLN A 1 87 ? -1.425 3.800 -14.533 1.00 83.69 87 GLN A N 1
ATOM 622 C CA . GLN A 1 87 ? -1.333 3.188 -15.867 1.00 83.69 87 GLN A CA 1
ATOM 623 C C . GLN A 1 87 ? 0.030 2.519 -16.099 1.00 83.69 87 GLN A C 1
ATOM 625 O O . GLN A 1 87 ? 0.124 1.470 -16.729 1.00 83.69 87 GLN A O 1
ATOM 630 N N . VAL A 1 88 ? 1.096 3.108 -15.549 1.00 83.62 88 VAL A N 1
ATOM 631 C CA . VAL A 1 88 ? 2.448 2.548 -15.639 1.00 83.62 88 VAL A CA 1
ATOM 632 C C . VAL A 1 88 ? 2.559 1.288 -14.779 1.00 83.62 88 VAL A C 1
ATOM 634 O O . VAL A 1 88 ? 3.198 0.338 -15.209 1.00 83.62 88 VAL A O 1
ATOM 637 N N . VAL A 1 89 ? 1.925 1.241 -13.600 1.00 85.50 89 VAL A N 1
ATOM 638 C CA . VAL A 1 89 ? 1.887 0.033 -12.749 1.00 85.50 89 VAL A CA 1
ATOM 639 C C . VAL A 1 89 ? 1.312 -1.155 -13.521 1.00 85.50 89 VAL A C 1
ATOM 641 O O . VAL A 1 89 ? 1.917 -2.228 -13.522 1.00 85.50 89 VAL A O 1
ATOM 644 N N . ASP A 1 90 ? 0.199 -0.936 -14.226 1.00 84.81 90 ASP A N 1
ATOM 645 C CA . ASP A 1 90 ? -0.476 -1.967 -15.018 1.00 84.81 90 ASP A CA 1
ATOM 646 C C . ASP A 1 90 ? 0.445 -2.514 -16.131 1.00 84.81 90 ASP A C 1
ATOM 648 O O . ASP A 1 90 ? 0.617 -3.728 -16.268 1.00 84.81 90 ASP A O 1
ATOM 652 N N . GLU A 1 91 ? 1.112 -1.634 -16.883 1.00 82.25 91 GLU A N 1
ATOM 653 C CA . GLU A 1 91 ? 2.040 -2.037 -17.951 1.00 82.25 91 GLU A CA 1
ATOM 654 C C . GLU A 1 91 ? 3.324 -2.698 -17.427 1.00 82.25 91 GLU A C 1
ATOM 656 O O . GLU A 1 91 ? 3.846 -3.632 -18.040 1.00 82.25 91 GLU A O 1
ATOM 661 N N . LEU A 1 92 ? 3.844 -2.236 -16.291 1.00 82.44 92 LEU A N 1
ATOM 662 C CA . LEU A 1 92 ? 5.061 -2.770 -15.686 1.00 82.44 92 LEU A CA 1
ATOM 663 C C . LEU A 1 92 ? 4.877 -4.196 -15.178 1.00 82.44 92 LEU A C 1
ATOM 665 O O . LEU A 1 92 ? 5.738 -5.038 -15.427 1.00 82.44 92 LEU A O 1
ATOM 669 N N . LEU A 1 93 ? 3.764 -4.470 -14.496 1.00 83.69 93 LEU A N 1
ATOM 670 C CA . LEU A 1 93 ? 3.448 -5.809 -13.998 1.00 83.69 93 LEU A CA 1
ATOM 671 C C . LEU A 1 93 ? 3.179 -6.785 -15.150 1.00 83.69 93 LEU A C 1
ATOM 673 O O . LEU A 1 93 ? 3.557 -7.952 -15.063 1.00 83.69 93 LEU A O 1
ATOM 677 N N . ALA A 1 94 ? 2.618 -6.301 -16.264 1.00 82.31 94 ALA A N 1
ATOM 678 C CA . ALA A 1 94 ? 2.472 -7.092 -17.484 1.00 82.31 94 ALA A CA 1
ATOM 679 C C . ALA A 1 94 ? 3.821 -7.372 -18.176 1.00 82.31 94 ALA A C 1
ATOM 681 O O . ALA A 1 94 ? 4.024 -8.444 -18.747 1.00 82.31 94 ALA A O 1
ATOM 682 N N . ALA A 1 95 ? 4.751 -6.412 -18.152 1.00 76.56 95 ALA A N 1
ATOM 683 C CA . ALA A 1 95 ? 6.051 -6.536 -18.806 1.00 76.56 95 ALA A CA 1
ATOM 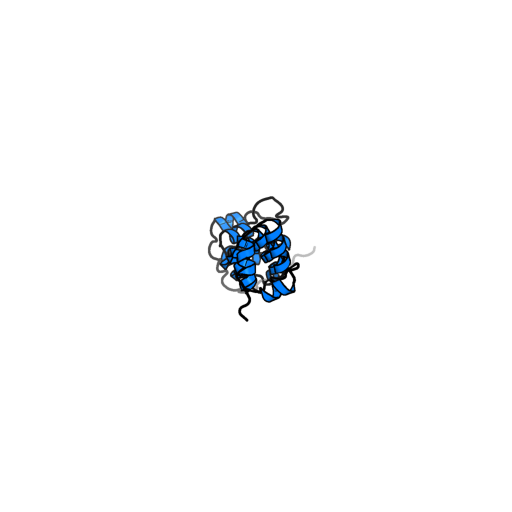684 C C . ALA A 1 95 ? 7.085 -7.319 -17.981 1.00 76.56 95 ALA A C 1
ATOM 686 O O . ALA A 1 95 ? 7.968 -7.943 -18.575 1.00 76.56 95 ALA A O 1
ATOM 687 N N . VAL A 1 96 ? 7.005 -7.265 -16.647 1.00 76.88 96 VAL A N 1
ATOM 688 C CA . VAL A 1 96 ? 7.970 -7.867 -15.714 1.00 76.88 96 VAL A CA 1
ATOM 689 C C . VAL A 1 96 ? 7.228 -8.559 -14.558 1.00 76.88 96 VAL A C 1
ATOM 691 O O . VAL A 1 96 ? 6.972 -7.936 -13.525 1.00 76.88 96 VAL A O 1
ATOM 694 N N . PRO A 1 97 ? 6.923 -9.864 -14.692 1.00 75.94 97 PRO A N 1
ATOM 695 C CA . PRO A 1 97 ? 6.191 -10.627 -13.675 1.00 75.94 97 PRO A CA 1
ATOM 696 C C . PRO A 1 97 ? 6.878 -10.668 -12.301 1.00 75.94 97 PRO A C 1
ATOM 698 O O . PRO A 1 97 ? 6.205 -10.748 -11.271 1.00 75.94 97 PRO A O 1
ATOM 701 N N . ASP A 1 98 ? 8.210 -10.560 -12.267 1.00 78.00 98 ASP A N 1
ATOM 702 C CA . ASP A 1 98 ? 9.011 -10.584 -11.034 1.00 78.00 98 ASP A CA 1
ATOM 703 C C . ASP A 1 98 ? 8.693 -9.410 -10.091 1.00 78.00 98 ASP A C 1
ATOM 705 O O . ASP A 1 98 ? 8.887 -9.512 -8.879 1.00 78.00 98 ASP A O 1
ATOM 709 N N . LEU A 1 99 ? 8.135 -8.309 -10.615 1.00 80.12 99 LEU A N 1
ATOM 710 C CA . LEU A 1 99 ? 7.726 -7.159 -9.803 1.00 80.12 99 LEU A CA 1
ATOM 711 C C . LEU A 1 99 ? 6.549 -7.473 -8.868 1.00 80.12 99 LEU A C 1
ATOM 713 O O . LEU A 1 99 ? 6.327 -6.742 -7.902 1.00 80.12 99 LEU A O 1
ATOM 717 N N . SER A 1 100 ? 5.826 -8.573 -9.102 1.00 83.25 100 SER A N 1
ATOM 718 C CA . SER A 1 100 ? 4.702 -8.995 -8.256 1.00 83.25 100 SER A CA 1
ATOM 719 C C . SER A 1 100 ? 5.120 -9.287 -6.805 1.00 83.25 100 SER A C 1
ATOM 721 O O . SER A 1 100 ? 4.352 -9.034 -5.876 1.00 83.25 100 SER A O 1
ATOM 723 N N . ALA A 1 101 ? 6.372 -9.700 -6.570 1.00 85.44 101 ALA A N 1
ATOM 724 C CA . ALA A 1 101 ? 6.924 -9.883 -5.225 1.00 85.44 101 ALA A CA 1
ATOM 725 C C . ALA A 1 101 ? 7.022 -8.571 -4.415 1.00 85.44 101 ALA A C 1
ATOM 727 O O . ALA A 1 101 ? 7.079 -8.604 -3.183 1.00 85.44 101 ALA A O 1
ATOM 728 N N . HIS A 1 102 ? 7.019 -7.413 -5.083 1.00 87.25 102 HIS A N 1
ATOM 729 C CA . HIS A 1 102 ? 7.144 -6.094 -4.457 1.00 87.25 102 HIS A CA 1
ATOM 730 C C . HIS A 1 102 ? 5.804 -5.405 -4.196 1.00 87.25 102 HIS A C 1
ATOM 732 O O . HIS A 1 102 ? 5.795 -4.302 -3.656 1.00 87.25 102 HIS A O 1
ATOM 738 N N . LEU A 1 103 ? 4.672 -6.042 -4.514 1.00 90.19 103 LEU A N 1
ATOM 739 C CA . LEU A 1 103 ? 3.342 -5.445 -4.357 1.00 90.19 103 LEU A CA 1
ATOM 740 C C . LEU A 1 103 ? 3.030 -5.033 -2.910 1.00 90.19 103 LEU A C 1
ATOM 742 O O . LEU A 1 103 ? 2.545 -3.929 -2.689 1.00 90.19 103 LEU A O 1
ATOM 746 N N . GLY A 1 104 ? 3.342 -5.873 -1.917 1.00 91.00 104 GLY A N 1
ATOM 747 C CA . GLY A 1 104 ? 3.112 -5.558 -0.498 1.00 91.00 104 GLY A CA 1
ATOM 748 C C . GLY A 1 104 ? 3.927 -4.351 -0.001 1.00 91.00 104 GLY A C 1
ATOM 749 O O . GLY A 1 104 ? 3.349 -3.382 0.499 1.00 91.00 104 GLY A O 1
ATOM 750 N N . PRO A 1 105 ? 5.264 -4.354 -0.162 1.00 91.31 105 PRO A N 1
ATOM 751 C CA . PRO A 1 105 ? 6.097 -3.187 0.127 1.00 91.31 105 PRO A CA 1
ATOM 752 C C . PRO A 1 105 ? 5.705 -1.926 -0.663 1.00 91.31 105 PRO A C 1
ATOM 754 O O . PRO A 1 105 ? 5.683 -0.836 -0.093 1.00 91.31 105 PRO A O 1
ATOM 757 N N . ALA A 1 106 ? 5.360 -2.063 -1.948 1.00 91.69 106 ALA A N 1
ATOM 758 C CA . ALA A 1 106 ? 4.905 -0.954 -2.784 1.00 91.69 106 ALA A CA 1
ATOM 759 C C . ALA A 1 106 ? 3.582 -0.366 -2.282 1.00 91.69 106 ALA A C 1
ATOM 761 O O . ALA A 1 106 ? 3.436 0.853 -2.248 1.00 91.69 106 ALA A O 1
ATOM 762 N N . LEU A 1 107 ? 2.644 -1.212 -1.840 1.00 94.62 107 LEU A N 1
ATOM 763 C CA . LEU A 1 107 ? 1.371 -0.788 -1.257 1.00 94.62 107 LEU A CA 1
ATOM 764 C C . LEU A 1 107 ? 1.604 0.060 -0.003 1.00 94.62 107 LEU A C 1
ATOM 766 O O . LEU A 1 107 ? 1.008 1.125 0.143 1.00 94.62 107 LEU A O 1
ATOM 770 N N . LEU A 1 108 ? 2.515 -0.378 0.873 1.00 94.19 108 LEU A N 1
ATOM 771 C CA . LEU A 1 108 ? 2.904 0.376 2.064 1.00 94.19 108 LEU A CA 1
ATOM 772 C C . LEU A 1 108 ? 3.525 1.734 1.699 1.00 94.19 108 LEU A C 1
ATOM 774 O O . LEU A 1 108 ? 3.131 2.758 2.256 1.00 94.19 108 LEU A O 1
ATOM 778 N N . ALA A 1 109 ? 4.464 1.759 0.752 1.00 91.88 109 ALA A N 1
ATOM 779 C CA . ALA A 1 109 ? 5.107 2.996 0.312 1.00 91.88 109 ALA A CA 1
ATOM 780 C C . ALA A 1 109 ? 4.116 3.962 -0.370 1.00 91.88 109 ALA A C 1
ATOM 782 O O . ALA A 1 109 ? 4.142 5.162 -0.099 1.00 91.88 109 ALA A O 1
ATOM 783 N N . ALA A 1 110 ? 3.200 3.454 -1.199 1.00 93.56 110 ALA A N 1
ATOM 784 C CA . ALA A 1 110 ? 2.152 4.249 -1.838 1.00 93.56 110 ALA A CA 1
ATOM 785 C C . ALA A 1 110 ? 1.162 4.826 -0.810 1.00 93.56 110 ALA A C 1
ATOM 787 O O . ALA A 1 110 ? 0.777 5.993 -0.914 1.00 93.56 110 ALA A O 1
ATOM 788 N N . ALA A 1 111 ? 0.812 4.048 0.220 1.00 94.69 111 ALA A N 1
ATOM 789 C CA . ALA A 1 111 ? -0.030 4.510 1.319 1.00 94.69 111 ALA A CA 1
ATOM 790 C C . ALA A 1 111 ? 0.650 5.621 2.140 1.00 94.69 111 ALA A C 1
ATOM 792 O O . ALA A 1 111 ? 0.038 6.656 2.424 1.00 94.69 111 ALA A O 1
ATOM 793 N N . ALA A 1 112 ? 1.941 5.458 2.446 1.00 93.00 112 ALA A N 1
ATOM 794 C CA . ALA A 1 112 ? 2.748 6.470 3.128 1.00 93.00 112 ALA A CA 1
ATOM 795 C C . ALA A 1 112 ? 2.913 7.765 2.309 1.00 93.00 112 ALA A C 1
ATOM 797 O O . ALA A 1 112 ? 3.082 8.837 2.887 1.00 93.00 112 ALA A O 1
ATOM 798 N N . ALA A 1 113 ? 2.846 7.673 0.978 1.00 90.88 113 ALA A N 1
ATOM 799 C CA . ALA A 1 113 ? 2.950 8.797 0.048 1.00 90.88 113 ALA A CA 1
ATOM 800 C C . ALA A 1 113 ? 1.594 9.431 -0.336 1.00 90.88 113 ALA A C 1
ATOM 802 O O . ALA A 1 113 ? 1.572 10.318 -1.186 1.00 90.88 113 ALA A O 1
ATOM 803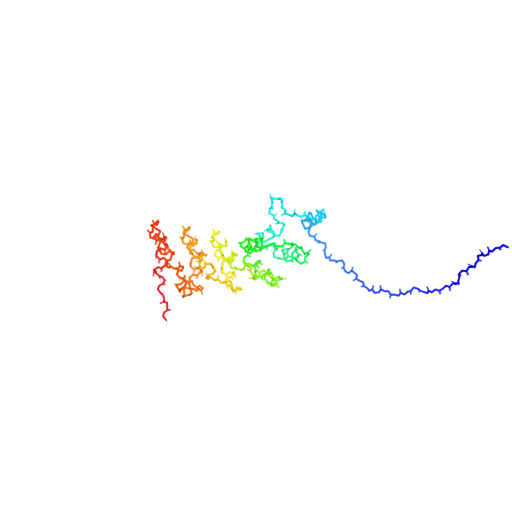 N N . ASN A 1 114 ? 0.481 8.990 0.265 1.00 94.31 114 ASN A N 1
ATOM 804 C CA . ASN A 1 114 ? -0.882 9.443 -0.044 1.00 94.31 114 ASN A CA 1
ATOM 805 C C . ASN A 1 114 ? -1.284 9.275 -1.524 1.00 94.31 114 ASN A C 1
ATOM 807 O O . ASN A 1 114 ? -1.848 10.181 -2.132 1.00 94.31 114 ASN A O 1
ATOM 811 N N . ARG A 1 115 ? -0.952 8.136 -2.141 1.00 93.56 115 ARG A N 1
ATOM 812 C CA . ARG A 1 115 ? -1.253 7.884 -3.561 1.00 93.56 115 ARG A CA 1
ATOM 813 C C . ARG A 1 115 ? -2.413 6.904 -3.728 1.00 93.56 115 ARG A C 1
ATOM 815 O O . ARG A 1 115 ? -2.186 5.750 -4.088 1.00 93.56 115 ARG A O 1
ATOM 822 N N . GLY A 1 116 ? -3.641 7.365 -3.477 1.00 92.81 116 GLY A N 1
ATOM 823 C CA . GLY A 1 116 ? -4.868 6.551 -3.515 1.00 92.81 116 GLY A CA 1
ATOM 824 C C . GLY A 1 116 ? -5.045 5.747 -4.807 1.00 92.81 116 GLY A C 1
ATOM 825 O O . GLY A 1 116 ? -5.236 4.533 -4.762 1.00 92.81 116 GLY A O 1
ATOM 826 N N . GLU A 1 117 ? -4.862 6.381 -5.966 1.00 93.06 117 GLU A N 1
ATOM 827 C CA . GLU A 1 117 ? -4.977 5.709 -7.272 1.00 93.06 117 GLU A CA 1
ATOM 828 C C . GLU A 1 117 ? -3.940 4.592 -7.481 1.00 93.06 117 GLU A C 1
ATOM 830 O O . GLU A 1 117 ? -4.240 3.547 -8.063 1.00 93.06 117 GLU A O 1
ATOM 835 N N . VAL A 1 118 ? -2.712 4.788 -6.989 1.00 91.94 118 VAL A N 1
ATOM 836 C CA . VAL A 1 118 ? -1.647 3.775 -7.069 1.00 91.94 118 VAL A CA 1
ATOM 837 C C . VAL A 1 118 ? -1.950 2.624 -6.117 1.00 91.94 118 VAL A C 1
ATOM 839 O O . VAL A 1 118 ? -1.799 1.469 -6.498 1.00 91.94 118 VAL A O 1
ATOM 842 N N . VAL A 1 119 ? -2.441 2.918 -4.911 1.00 95.00 119 VAL A N 1
ATOM 843 C CA . VAL A 1 119 ? -2.922 1.904 -3.958 1.00 95.00 119 VAL A CA 1
ATOM 844 C C . VAL A 1 119 ? -4.032 1.064 -4.595 1.00 95.00 119 VAL A C 1
ATOM 846 O O . VAL A 1 119 ? -3.951 -0.162 -4.571 1.00 95.00 119 VAL A O 1
ATOM 849 N N . ALA A 1 120 ? -5.011 1.696 -5.249 1.00 94.19 120 ALA A N 1
ATOM 850 C CA . ALA A 1 120 ? -6.077 0.996 -5.962 1.00 94.19 120 ALA A CA 1
ATOM 851 C C . ALA A 1 120 ? -5.533 0.115 -7.100 1.00 94.19 120 ALA A C 1
ATOM 853 O O . ALA A 1 120 ? -5.958 -1.029 -7.254 1.00 94.19 120 ALA A O 1
ATOM 854 N N . ALA A 1 121 ? -4.571 0.610 -7.886 1.00 92.69 121 ALA A N 1
ATOM 855 C CA . ALA A 1 121 ? -3.922 -0.180 -8.931 1.00 92.69 121 ALA A CA 1
ATOM 856 C C . ALA A 1 121 ? -3.188 -1.403 -8.358 1.00 92.69 121 ALA A C 1
ATOM 858 O O . ALA A 1 121 ? -3.392 -2.516 -8.834 1.00 92.69 121 ALA A O 1
ATOM 859 N N . LEU A 1 122 ? -2.400 -1.231 -7.296 1.00 93.31 122 LEU A N 1
ATOM 860 C CA . LEU A 1 122 ? -1.667 -2.328 -6.660 1.00 93.31 122 LEU A CA 1
ATOM 861 C C . LEU A 1 122 ? -2.611 -3.403 -6.097 1.00 93.31 122 LEU A C 1
ATOM 863 O O . LEU A 1 122 ? -2.348 -4.592 -6.268 1.00 93.31 122 LEU A O 1
ATOM 867 N N . LEU A 1 123 ? -3.731 -3.005 -5.485 1.00 93.69 123 LEU A N 1
ATOM 868 C CA . LEU A 1 123 ? -4.753 -3.938 -4.992 1.00 93.69 123 LEU A CA 1
ATOM 869 C C . LEU A 1 123 ? -5.421 -4.718 -6.133 1.00 93.69 123 LEU A C 1
ATOM 871 O O . LEU A 1 123 ? -5.599 -5.928 -6.007 1.00 93.69 123 LEU A O 1
ATOM 875 N N . ARG A 1 124 ? -5.715 -4.075 -7.276 1.00 92.44 124 ARG A N 1
ATOM 876 C CA . ARG A 1 124 ? -6.237 -4.763 -8.478 1.00 92.44 124 ARG A CA 1
ATOM 877 C C . ARG A 1 124 ? -5.296 -5.862 -8.982 1.00 92.44 124 ARG A C 1
ATOM 879 O O . ARG A 1 124 ? -5.770 -6.862 -9.511 1.00 92.44 124 ARG A O 1
ATOM 886 N N . HIS A 1 125 ? -3.987 -5.699 -8.788 1.00 90.38 125 HIS A N 1
ATOM 887 C CA . HIS A 1 125 ? -2.969 -6.701 -9.131 1.00 90.38 125 HIS A CA 1
ATOM 888 C C . HIS A 1 125 ? -2.675 -7.711 -8.014 1.00 90.38 125 HIS A C 1
ATOM 890 O O . HIS A 1 125 ? -1.727 -8.486 -8.119 1.00 90.38 125 HIS A O 1
ATOM 896 N N . GLY A 1 126 ? -3.482 -7.735 -6.951 1.00 90.50 126 GLY A N 1
ATOM 897 C CA . GLY A 1 126 ? -3.373 -8.728 -5.883 1.00 90.50 126 GLY A CA 1
ATOM 898 C C . GLY A 1 126 ? -2.372 -8.374 -4.785 1.00 90.50 126 GLY A C 1
ATOM 899 O O . GLY A 1 126 ? -1.879 -9.275 -4.104 1.00 90.50 126 GLY A O 1
ATOM 900 N N . ALA A 1 127 ? -2.058 -7.089 -4.586 1.00 92.62 127 ALA A N 1
ATOM 901 C CA . ALA A 1 127 ? -1.305 -6.669 -3.408 1.00 92.62 127 ALA A CA 1
ATOM 902 C C . ALA A 1 127 ? -2.025 -7.094 -2.119 1.00 92.62 127 ALA A C 1
ATOM 904 O O . ALA A 1 127 ? -3.207 -6.814 -1.930 1.00 92.62 127 ALA A O 1
ATOM 905 N N . ASP A 1 128 ? -1.301 -7.745 -1.208 1.00 92.88 128 ASP A N 1
ATOM 906 C CA . ASP A 1 128 ? -1.850 -8.136 0.087 1.00 92.88 128 ASP A CA 1
ATOM 907 C C . ASP A 1 128 ? -2.027 -6.904 0.984 1.00 92.88 128 ASP A C 1
ATOM 909 O O . ASP A 1 128 ? -1.068 -6.379 1.555 1.00 92.88 128 ASP A O 1
ATOM 913 N N . SER A 1 129 ? -3.274 -6.462 1.145 1.00 92.25 129 SER A N 1
ATOM 914 C CA . SER A 1 129 ? -3.660 -5.379 2.056 1.00 92.25 129 SER A CA 1
ATOM 915 C C . SER A 1 129 ? -3.277 -5.652 3.514 1.00 92.25 129 SER A C 1
ATOM 917 O O . SER A 1 129 ? -3.087 -4.713 4.287 1.00 92.25 129 SER A O 1
ATOM 919 N N . THR A 1 130 ? -3.091 -6.923 3.895 1.00 93.81 130 THR A N 1
ATOM 920 C CA . THR A 1 130 ? -2.658 -7.331 5.238 1.00 93.81 130 THR A CA 1
ATOM 921 C C . THR A 1 130 ? -1.140 -7.441 5.388 1.00 93.81 130 THR A C 1
ATOM 923 O O . THR A 1 130 ? -0.658 -7.831 6.457 1.00 93.81 130 THR A O 1
ATOM 926 N N . PHE A 1 131 ? -0.365 -7.026 4.378 1.00 92.94 131 PHE A N 1
ATOM 927 C CA . PHE A 1 131 ? 1.095 -7.037 4.420 1.00 92.94 131 PHE A CA 1
ATOM 928 C C . PHE A 1 131 ? 1.634 -6.357 5.690 1.00 92.94 131 PHE A C 1
ATOM 930 O O . PHE A 1 131 ? 1.234 -5.244 6.053 1.00 92.94 131 PHE A O 1
ATOM 937 N N . ARG A 1 132 ? 2.527 -7.065 6.399 1.00 92.25 132 ARG A N 1
ATOM 938 C CA . ARG A 1 132 ? 3.058 -6.680 7.724 1.00 92.25 132 ARG A CA 1
ATOM 939 C C . ARG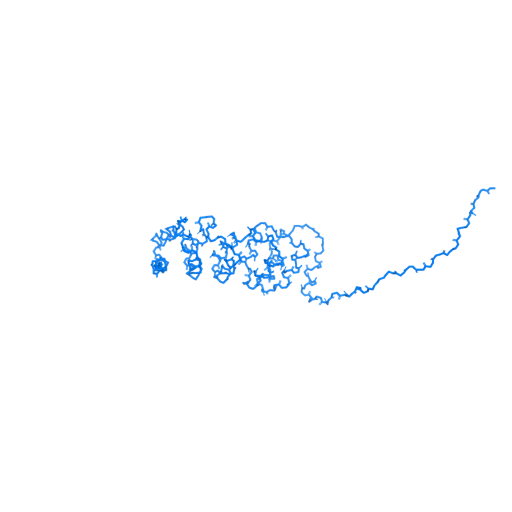 A 1 132 ? 1.966 -6.306 8.743 1.00 92.25 132 ARG A C 1
ATOM 941 O O . ARG A 1 132 ? 2.120 -5.354 9.501 1.00 92.25 132 ARG A O 1
ATOM 948 N N . GLY A 1 133 ? 0.861 -7.052 8.764 1.00 91.56 133 GLY A N 1
ATOM 949 C CA . GLY A 1 133 ? -0.253 -6.817 9.692 1.00 91.56 133 GLY A CA 1
ATOM 950 C C . GLY A 1 133 ? -1.140 -5.632 9.301 1.00 91.56 133 GLY A C 1
ATOM 951 O O . GLY A 1 133 ? -1.726 -4.985 10.167 1.00 91.56 133 GLY A O 1
ATOM 952 N N . GLY A 1 134 ? -1.216 -5.320 8.005 1.00 92.50 134 GLY A N 1
ATOM 953 C CA . GLY A 1 134 ? -1.983 -4.190 7.478 1.00 92.50 134 GLY A CA 1
ATOM 954 C C . GLY A 1 134 ? -1.344 -2.838 7.785 1.00 92.50 134 GLY A C 1
ATOM 955 O O . GLY A 1 134 ? -2.041 -1.859 8.055 1.00 92.50 134 GLY A O 1
ATOM 956 N N . MET A 1 135 ? -0.009 -2.778 7.751 1.00 94.81 135 MET A N 1
ATOM 957 C CA . MET A 1 135 ? 0.754 -1.565 8.060 1.00 94.81 135 MET A CA 1
ATOM 958 C C . MET A 1 135 ? 0.421 -0.404 7.110 1.00 94.81 135 MET A C 1
ATOM 960 O O . MET A 1 135 ? 0.485 0.748 7.523 1.00 94.81 135 MET A O 1
ATOM 964 N N . ALA A 1 136 ? -0.017 -0.691 5.879 1.00 95.19 136 ALA A N 1
ATOM 965 C CA . ALA A 1 136 ? -0.486 0.326 4.937 1.00 95.19 136 ALA A CA 1
ATOM 966 C C . ALA A 1 136 ? -1.671 1.140 5.495 1.00 95.19 136 ALA A C 1
ATOM 968 O O . ALA A 1 136 ? -1.648 2.368 5.445 1.00 95.19 136 ALA A O 1
ATOM 969 N N . LEU A 1 137 ? -2.671 0.475 6.095 1.00 95.31 137 LEU A N 1
ATOM 970 C CA . LEU A 1 137 ? -3.814 1.154 6.718 1.00 95.31 137 LEU A CA 1
ATOM 971 C C . LEU A 1 137 ? -3.385 1.933 7.966 1.00 95.31 137 LEU A C 1
ATOM 973 O O . LEU A 1 137 ? -3.850 3.047 8.185 1.00 95.31 137 LEU A O 1
ATOM 977 N N . GLN A 1 138 ? -2.504 1.351 8.783 1.00 94.19 138 GLN A N 1
ATOM 978 C CA . GLN A 1 138 ? -2.018 1.997 10.005 1.00 94.19 138 GLN A CA 1
ATOM 979 C C . GLN A 1 138 ? -1.249 3.286 9.690 1.00 94.19 138 GLN A C 1
ATOM 981 O O . GLN A 1 138 ? -1.491 4.308 10.327 1.00 94.19 138 GLN A O 1
ATOM 986 N N . GLU A 1 139 ? -0.378 3.258 8.680 1.00 94.00 139 GLU A N 1
ATOM 987 C CA . GLU A 1 139 ? 0.390 4.423 8.235 1.00 94.00 139 GLU A CA 1
ATOM 988 C C . GLU A 1 139 ? -0.525 5.503 7.643 1.00 94.00 139 GLU A C 1
ATOM 990 O O . GLU A 1 139 ? -0.401 6.682 7.985 1.00 94.00 139 GLU A O 1
ATOM 995 N N . ALA A 1 140 ? -1.492 5.103 6.810 1.00 94.81 140 ALA A N 1
ATOM 996 C CA . ALA A 1 140 ? -2.491 6.018 6.268 1.00 94.81 140 ALA A CA 1
ATOM 997 C C . ALA A 1 140 ? -3.314 6.678 7.388 1.00 94.81 140 ALA A C 1
ATOM 999 O O . ALA A 1 140 ? -3.507 7.892 7.375 1.00 94.81 140 ALA A O 1
ATOM 1000 N N . ALA A 1 141 ? -3.722 5.916 8.407 1.00 93.69 141 ALA A N 1
ATOM 1001 C CA . ALA A 1 141 ? -4.444 6.436 9.567 1.00 93.69 141 ALA A CA 1
ATOM 1002 C C . ALA A 1 141 ? -3.594 7.390 10.416 1.00 93.69 141 ALA A C 1
ATOM 1004 O O . ALA A 1 141 ? -4.058 8.471 10.783 1.00 93.69 141 ALA A O 1
ATOM 1005 N N . PHE A 1 142 ? -2.336 7.033 10.684 1.00 92.44 142 PHE A N 1
ATOM 1006 C CA . PHE A 1 142 ? -1.401 7.871 11.434 1.00 92.44 142 PHE A CA 1
ATOM 1007 C C . PHE A 1 142 ? -1.192 9.236 10.761 1.00 92.44 142 PHE A C 1
ATOM 1009 O O . PHE A 1 142 ? -1.201 10.274 11.430 1.00 92.44 142 PHE A O 1
ATOM 1016 N N . ARG A 1 143 ? -1.080 9.248 9.426 1.00 92.19 143 ARG A N 1
ATOM 1017 C CA . ARG A 1 143 ? -0.917 10.467 8.618 1.00 92.19 143 ARG A CA 1
ATOM 1018 C C . ARG A 1 143 ? -2.230 11.142 8.217 1.00 92.19 143 ARG A C 1
ATOM 1020 O O . ARG A 1 143 ? -2.192 12.220 7.635 1.00 92.19 143 ARG A O 1
ATOM 1027 N N . SER A 1 144 ? -3.377 10.547 8.554 1.00 93.19 144 SER A N 1
ATOM 1028 C CA . SER A 1 144 ? -4.716 11.025 8.165 1.00 93.19 144 SER A CA 1
ATOM 1029 C C . SER A 1 144 ? -4.925 11.108 6.644 1.00 93.19 144 SER A C 1
ATOM 1031 O O . SER A 1 144 ? -5.578 12.015 6.136 1.00 93.19 144 SER A O 1
ATOM 1033 N N . HIS A 1 145 ? -4.374 10.146 5.907 1.00 95.38 145 HIS A N 1
ATOM 1034 C CA . HIS A 1 145 ? -4.562 9.975 4.466 1.00 95.38 145 HIS A CA 1
ATOM 1035 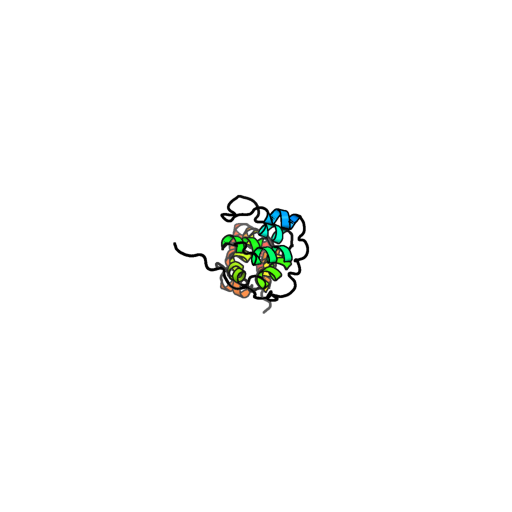C C . HIS A 1 145 ? -5.921 9.315 4.180 1.00 95.38 145 HIS A C 1
ATOM 1037 O O . HIS A 1 145 ? -5.995 8.119 3.897 1.00 95.38 145 HIS A O 1
ATOM 1043 N N . LEU A 1 146 ? -7.003 10.090 4.309 1.00 93.31 146 LEU A N 1
ATOM 1044 C CA . LEU A 1 146 ? -8.383 9.586 4.260 1.00 93.31 146 LEU A CA 1
ATOM 1045 C C . LEU A 1 146 ? -8.701 8.846 2.953 1.00 93.31 146 LEU A C 1
ATOM 1047 O O . LEU A 1 146 ? -9.217 7.738 3.003 1.00 93.31 146 LEU A O 1
ATOM 1051 N N . GLU A 1 147 ? -8.297 9.389 1.804 1.00 94.00 147 GLU A N 1
ATOM 1052 C CA . GLU A 1 147 ? -8.516 8.758 0.492 1.00 94.00 147 GLU A CA 1
ATOM 1053 C C . GLU A 1 147 ? -7.892 7.353 0.416 1.00 94.00 147 GLU A C 1
ATOM 1055 O O . GLU A 1 147 ? -8.534 6.382 0.022 1.00 94.00 147 GLU A O 1
ATOM 1060 N N . VAL A 1 148 ? -6.642 7.207 0.865 1.00 95.38 148 VAL A N 1
ATOM 1061 C CA . VAL A 1 148 ? -5.966 5.901 0.913 1.00 95.38 148 VAL A CA 1
ATOM 1062 C C . VAL A 1 148 ? -6.685 4.941 1.861 1.00 95.38 148 VAL A C 1
ATOM 1064 O O . VAL A 1 148 ? -6.801 3.750 1.567 1.00 95.38 148 VAL A O 1
ATOM 1067 N N . MET A 1 149 ? -7.158 5.439 3.006 1.00 94.88 149 MET A N 1
ATOM 1068 C CA . MET A 1 149 ? -7.919 4.630 3.955 1.00 94.88 149 MET A CA 1
ATOM 1069 C C . MET A 1 149 ? -9.233 4.138 3.351 1.00 94.88 149 MET A C 1
ATOM 1071 O O . MET A 1 149 ? -9.552 2.962 3.510 1.00 94.88 149 MET A O 1
ATOM 1075 N N . GLU A 1 150 ? -9.968 4.998 2.645 1.00 93.69 150 GLU A N 1
ATOM 1076 C CA . GLU A 1 150 ? -11.201 4.628 1.942 1.00 93.69 150 GLU A CA 1
ATOM 1077 C C . GLU A 1 150 ? -10.934 3.527 0.920 1.00 93.69 150 GLU A C 1
ATOM 1079 O O . GLU A 1 150 ? -11.620 2.506 0.937 1.00 93.69 150 GLU A O 1
ATOM 1084 N N . VAL A 1 151 ? -9.892 3.673 0.096 1.00 94.62 151 VAL A N 1
ATOM 1085 C CA . VAL A 1 151 ? -9.509 2.656 -0.896 1.00 94.62 151 VAL A CA 1
ATOM 1086 C C . VAL A 1 151 ? -9.181 1.316 -0.226 1.00 94.62 151 VAL A C 1
ATOM 1088 O O . VAL A 1 151 ? -9.701 0.279 -0.637 1.00 94.62 151 VAL A O 1
ATOM 1091 N N . LEU A 1 152 ? -8.358 1.313 0.830 1.00 94.06 152 LEU A N 1
ATOM 1092 C CA . LEU A 1 152 ? -7.961 0.084 1.532 1.00 94.06 152 LEU A CA 1
ATOM 1093 C C . LEU A 1 152 ? -9.140 -0.607 2.227 1.00 94.06 152 LEU A C 1
ATOM 1095 O O . LEU A 1 152 ? -9.252 -1.833 2.193 1.00 94.06 152 LEU A O 1
ATOM 1099 N N . LEU A 1 153 ? -10.017 0.163 2.871 1.00 92.25 153 LEU A N 1
ATOM 1100 C CA . LEU A 1 153 ? -11.179 -0.386 3.567 1.00 92.25 153 LEU A CA 1
ATOM 1101 C C . LEU A 1 153 ? -12.227 -0.889 2.574 1.00 92.25 153 LEU A C 1
ATOM 1103 O O . LEU A 1 153 ? -12.763 -1.975 2.772 1.00 92.25 153 LEU A O 1
ATOM 1107 N N . THR A 1 154 ? -12.476 -0.163 1.488 1.00 92.31 154 THR A N 1
ATOM 1108 C CA . THR A 1 154 ? -13.409 -0.608 0.443 1.00 92.31 154 THR A CA 1
ATOM 1109 C C . THR A 1 154 ? -12.933 -1.909 -0.203 1.00 92.31 154 THR A C 1
ATOM 1111 O O . THR A 1 154 ? -13.746 -2.778 -0.496 1.00 92.31 154 THR A O 1
ATOM 1114 N N . ALA A 1 155 ? -11.618 -2.077 -0.375 1.00 90.62 155 ALA A N 1
ATOM 1115 C CA . ALA A 1 155 ? -11.058 -3.291 -0.954 1.00 90.62 155 ALA A CA 1
ATOM 1116 C C . ALA A 1 155 ? -11.118 -4.506 -0.009 1.00 90.62 155 ALA A C 1
ATOM 1118 O O . ALA A 1 155 ? -11.489 -5.588 -0.447 1.00 90.62 155 ALA A O 1
ATOM 1119 N N . ASP A 1 156 ? -10.739 -4.354 1.268 1.00 91.06 156 ASP A N 1
ATOM 1120 C CA . ASP A 1 156 ? -10.414 -5.508 2.125 1.00 91.06 156 ASP A CA 1
ATOM 1121 C C . ASP A 1 156 ? -10.734 -5.318 3.624 1.00 91.06 156 ASP A C 1
ATOM 1123 O O . ASP A 1 156 ? -10.076 -5.898 4.501 1.00 91.06 156 ASP A O 1
ATOM 1127 N N . ARG A 1 157 ? -11.758 -4.530 3.983 1.00 89.69 157 ARG A N 1
ATOM 1128 C CA . ARG A 1 157 ? -12.078 -4.227 5.396 1.00 89.69 157 ARG A CA 1
ATOM 1129 C C . ARG A 1 157 ? -12.152 -5.456 6.301 1.00 89.69 157 ARG A C 1
ATOM 1131 O O . ARG A 1 157 ? -11.576 -5.426 7.385 1.00 89.69 157 ARG A O 1
ATOM 1138 N N . ALA A 1 158 ? -12.802 -6.540 5.877 1.00 90.12 158 ALA A N 1
ATOM 1139 C CA . ALA A 1 158 ? -12.925 -7.753 6.692 1.00 90.12 158 ALA A CA 1
ATOM 1140 C C . ALA A 1 158 ? -11.555 -8.377 7.030 1.00 90.12 158 ALA A C 1
ATOM 1142 O O . ALA A 1 158 ? -11.307 -8.778 8.171 1.00 90.12 158 ALA A O 1
ATOM 1143 N N . ARG A 1 159 ? -10.628 -8.411 6.062 1.00 92.00 159 ARG A N 1
ATOM 1144 C CA . ARG A 1 159 ? -9.261 -8.912 6.278 1.00 92.00 159 ARG A CA 1
ATOM 1145 C C . ARG A 1 159 ? -8.473 -7.982 7.197 1.00 92.00 159 ARG A C 1
ATOM 1147 O O . ARG A 1 159 ? -7.821 -8.461 8.123 1.00 92.00 159 ARG A O 1
ATOM 1154 N N . LEU A 1 160 ? -8.594 -6.671 6.989 1.00 92.12 160 LEU A N 1
ATOM 1155 C CA . LEU A 1 160 ? -7.941 -5.636 7.798 1.00 92.12 160 LEU A CA 1
ATOM 1156 C C . LEU A 1 160 ? -8.455 -5.599 9.247 1.00 92.12 160 LEU A C 1
ATOM 1158 O O . LEU A 1 160 ? -7.695 -5.320 10.176 1.00 92.12 160 LEU A O 1
ATOM 1162 N N . GLN A 1 161 ? -9.736 -5.904 9.466 1.00 92.00 161 GLN A N 1
ATOM 1163 C CA . GLN A 1 161 ? -10.302 -6.092 10.802 1.00 92.00 161 GLN A CA 1
ATOM 1164 C C . GLN A 1 161 ? -9.732 -7.347 11.461 1.00 92.00 161 GLN A C 1
ATOM 1166 O O . GLN A 1 161 ? -9.240 -7.278 12.587 1.00 92.00 161 GLN A O 1
ATOM 1171 N N . LYS A 1 162 ? -9.736 -8.478 10.746 1.00 92.12 162 LYS A N 1
ATOM 1172 C CA . LYS A 1 162 ? -9.246 -9.761 11.266 1.00 92.12 162 LYS A CA 1
ATOM 1173 C C . LYS A 1 162 ? -7.759 -9.727 11.623 1.00 92.12 162 LYS A C 1
ATOM 1175 O O . LYS A 1 162 ? -7.366 -10.339 12.611 1.00 92.12 162 LYS A O 1
ATOM 1180 N N . CYS A 1 163 ? -6.936 -9.010 10.856 1.00 91.31 163 CYS A N 1
ATOM 1181 C CA . CYS A 1 163 ? -5.512 -8.848 11.159 1.00 91.31 163 CYS A CA 1
ATOM 1182 C C . CYS A 1 163 ? -5.223 -7.761 12.214 1.00 91.31 163 CYS A C 1
ATOM 1184 O O . CYS A 1 163 ? -4.061 -7.525 12.534 1.00 91.31 163 CYS A O 1
ATOM 1186 N N . GLY A 1 164 ? -6.249 -7.082 12.743 1.00 92.56 164 GLY A N 1
ATOM 1187 C CA . GLY A 1 164 ? -6.114 -6.062 13.788 1.00 92.56 164 GLY A CA 1
ATOM 1188 C C . GLY A 1 164 ? -5.680 -4.674 13.303 1.00 92.56 164 GLY A C 1
ATOM 1189 O O . GLY A 1 164 ? -5.552 -3.765 14.123 1.00 92.56 164 GLY A O 1
ATOM 1190 N N . ALA A 1 165 ? -5.504 -4.459 11.994 1.00 93.44 165 ALA A N 1
ATOM 1191 C CA . ALA A 1 165 ? -5.074 -3.171 11.445 1.00 93.44 165 ALA A CA 1
ATOM 1192 C C . ALA A 1 165 ? -6.095 -2.056 11.711 1.00 93.44 165 ALA A C 1
ATOM 1194 O O . ALA A 1 165 ? -5.714 -0.946 12.075 1.00 93.44 165 ALA A O 1
ATOM 1195 N N . VAL A 1 166 ? -7.393 -2.364 11.597 1.00 92.75 166 VAL A N 1
ATOM 1196 C CA . VAL A 1 166 ? -8.480 -1.416 11.908 1.00 92.75 166 VAL A CA 1
ATOM 1197 C C . VAL A 1 166 ? -8.468 -1.026 13.388 1.00 92.75 166 VAL A C 1
ATOM 1199 O O . VAL A 1 166 ? -8.617 0.149 13.715 1.00 92.75 166 VAL A O 1
ATOM 1202 N N . ALA A 1 167 ? -8.238 -1.984 14.290 1.00 92.50 167 ALA A N 1
ATOM 1203 C CA . ALA A 1 167 ? -8.155 -1.712 15.725 1.00 92.50 167 ALA A CA 1
ATOM 1204 C C . ALA A 1 167 ? -6.936 -0.840 16.069 1.00 92.50 167 ALA A C 1
ATOM 1206 O O . ALA A 1 167 ? -7.052 0.109 16.846 1.00 92.50 167 ALA A O 1
ATOM 1207 N N . ALA A 1 168 ? -5.784 -1.114 15.449 1.00 93.31 168 ALA A N 1
ATOM 1208 C CA . ALA A 1 168 ? -4.591 -0.286 15.591 1.00 93.31 168 ALA A CA 1
ATOM 1209 C C . ALA A 1 168 ? -4.834 1.141 15.069 1.00 93.31 168 ALA A C 1
ATOM 1211 O O . ALA A 1 168 ? -4.558 2.104 15.781 1.00 93.31 168 ALA A O 1
ATOM 1212 N N . ALA A 1 169 ? -5.416 1.284 13.874 1.00 92.19 169 ALA A N 1
ATOM 1213 C CA . ALA A 1 169 ? -5.770 2.575 13.284 1.00 92.19 169 ALA A CA 1
ATOM 1214 C C . ALA A 1 169 ? -6.740 3.379 14.170 1.00 92.19 169 ALA A C 1
ATOM 1216 O O . ALA A 1 169 ? -6.528 4.571 14.386 1.00 92.19 169 ALA A O 1
ATOM 1217 N N . LEU A 1 170 ? -7.753 2.726 14.755 1.00 92.25 170 LEU A N 1
ATOM 1218 C CA . LEU A 1 170 ? -8.659 3.345 15.729 1.00 92.25 170 LEU A CA 1
ATOM 1219 C C . LEU A 1 170 ? -7.914 3.829 16.977 1.00 92.25 170 LEU A C 1
ATOM 1221 O O . LEU A 1 170 ? -8.186 4.925 17.465 1.00 92.25 170 LEU A O 1
ATOM 1225 N N . ASN A 1 171 ? -6.974 3.038 17.500 1.00 91.62 171 ASN A N 1
ATOM 1226 C CA . ASN A 1 171 ? -6.194 3.427 18.673 1.00 91.62 171 ASN A CA 1
ATOM 1227 C C . ASN A 1 171 ? -5.318 4.657 18.384 1.00 91.62 171 ASN A C 1
ATOM 1229 O O . ASN A 1 171 ? -5.336 5.614 19.154 1.00 91.62 171 ASN A O 1
ATOM 1233 N N . TRP A 1 172 ? -4.632 4.682 17.235 1.00 89.56 172 TRP A N 1
ATOM 1234 C CA . TRP A 1 172 ? -3.903 5.864 16.766 1.00 89.56 172 TRP A CA 1
ATOM 1235 C C . TRP A 1 172 ? -4.827 7.080 16.658 1.00 89.56 172 TRP A C 1
ATOM 1237 O O . TRP A 1 172 ? -4.543 8.132 17.224 1.00 89.56 172 TRP A O 1
ATOM 1247 N N . ALA A 1 173 ? -5.978 6.936 16.007 1.00 90.81 173 ALA A N 1
ATOM 1248 C CA . ALA A 1 173 ? -6.915 8.038 15.842 1.00 90.81 173 ALA A CA 1
ATOM 1249 C C . ALA A 1 173 ? -7.416 8.596 17.188 1.00 90.81 173 ALA A C 1
ATOM 1251 O O . ALA A 1 173 ? -7.519 9.811 17.346 1.00 90.81 173 ALA A O 1
ATOM 1252 N N . ARG A 1 174 ? -7.646 7.732 18.188 1.00 89.88 174 ARG A N 1
ATOM 1253 C CA . ARG A 1 174 ? -8.007 8.140 19.558 1.00 89.88 174 ARG A CA 1
ATOM 1254 C C . ARG A 1 174 ? -6.869 8.863 20.271 1.00 89.88 174 ARG A C 1
ATOM 1256 O O . ARG A 1 174 ? -7.102 9.932 20.826 1.00 89.88 174 ARG A O 1
ATOM 1263 N N . CYS A 1 175 ? -5.659 8.304 20.251 1.00 89.69 175 CYS A N 1
ATOM 1264 C CA . CYS A 1 175 ? -4.495 8.879 20.932 1.00 89.69 175 CYS A CA 1
ATOM 1265 C C . CYS A 1 175 ? -4.120 10.266 20.394 1.00 89.69 175 CYS A C 1
ATOM 1267 O O . CYS A 1 175 ? -3.664 11.112 21.156 1.00 89.69 175 CYS A O 1
ATOM 1269 N N . PHE A 1 176 ? -4.327 10.501 19.097 1.00 88.88 176 PHE A N 1
ATOM 1270 C CA . PHE A 1 176 ? -3.961 11.749 18.422 1.00 88.88 176 PHE A CA 1
ATOM 1271 C C . PHE A 1 176 ? -5.164 12.655 18.111 1.00 88.88 176 PHE A C 1
ATOM 1273 O O . PHE A 1 176 ? -4.997 13.675 17.447 1.00 88.88 176 PHE A O 1
ATOM 1280 N N . GLY A 1 177 ? -6.371 12.296 18.568 1.00 89.06 177 GLY A N 1
ATOM 1281 C CA . GLY A 1 177 ? -7.584 13.096 18.375 1.00 89.06 177 GLY A CA 1
ATOM 1282 C C . GLY A 1 177 ? -7.985 13.306 16.908 1.00 89.06 177 GLY A C 1
ATOM 1283 O O . GLY A 1 177 ? -8.531 14.352 16.569 1.00 89.06 177 GLY A O 1
ATOM 1284 N N . ARG A 1 178 ? -7.702 12.342 16.021 1.00 90.38 178 ARG A N 1
ATOM 1285 C CA . ARG A 1 178 ? -8.014 12.418 14.582 1.00 90.38 178 ARG A CA 1
ATOM 1286 C C . ARG A 1 178 ? -9.483 12.067 14.335 1.00 90.38 178 ARG A C 1
ATOM 1288 O O . ARG A 1 178 ? -9.823 10.908 14.099 1.00 90.38 178 ARG A O 1
ATOM 1295 N N 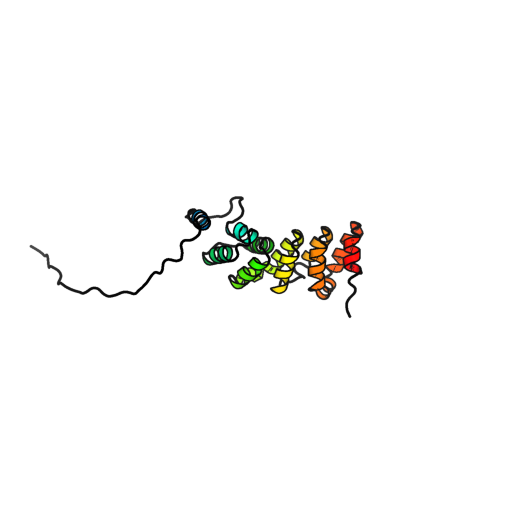. VAL A 1 179 ? -10.362 13.063 14.423 1.00 89.50 179 VAL A N 1
ATOM 1296 C CA . VAL A 1 179 ? -11.821 12.877 14.347 1.00 89.50 179 VAL A CA 1
ATOM 1297 C C . VAL A 1 179 ? -12.258 12.327 12.991 1.00 89.50 179 VAL A C 1
ATOM 1299 O O . VAL A 1 179 ? -13.115 11.453 12.941 1.00 89.50 179 VAL A O 1
ATOM 1302 N N . GLU A 1 180 ? -11.654 12.783 11.900 1.00 90.69 180 GLU A N 1
ATOM 1303 C CA . GLU A 1 180 ? -11.982 12.361 10.536 1.00 90.69 180 GLU A CA 1
ATOM 1304 C C . GLU A 1 180 ? -11.641 10.884 10.320 1.00 90.69 180 GLU A C 1
ATOM 1306 O O . GLU A 1 180 ? -12.435 10.130 9.767 1.00 90.69 180 GLU A O 1
ATOM 1311 N N . VAL A 1 181 ? -10.494 10.446 10.844 1.00 90.75 181 VAL A N 1
ATOM 1312 C CA . VAL A 1 181 ? -10.077 9.038 10.822 1.00 90.75 181 VAL A CA 1
ATOM 1313 C C . VAL A 1 181 ? -11.036 8.181 11.652 1.00 90.75 181 VAL A C 1
ATOM 1315 O O . VAL A 1 181 ? -11.414 7.093 11.224 1.00 90.75 181 VAL A O 1
ATOM 1318 N N . LEU A 1 182 ? -11.470 8.666 12.823 1.00 90.69 182 LEU A N 1
ATOM 1319 C CA . LEU A 1 182 ? -12.479 7.978 13.635 1.00 90.69 182 LEU A CA 1
ATOM 1320 C C . LEU A 1 182 ? -13.812 7.868 12.903 1.00 90.69 182 LEU A C 1
ATOM 1322 O O . LEU A 1 182 ? -14.395 6.788 12.900 1.00 90.69 182 LEU A O 1
ATOM 1326 N N . ARG A 1 183 ? -14.274 8.952 12.271 1.00 89.62 183 ARG A N 1
ATOM 1327 C CA . ARG A 1 183 ? -15.496 8.942 11.465 1.00 89.62 183 ARG A CA 1
ATOM 1328 C C . ARG A 1 183 ? -15.388 7.915 10.357 1.00 89.62 183 ARG A C 1
ATOM 1330 O O . ARG A 1 183 ? -16.175 6.991 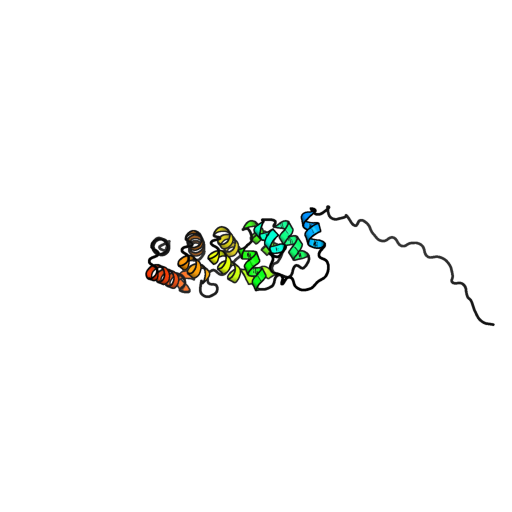10.352 1.00 89.62 183 ARG A O 1
ATOM 1337 N N . LEU A 1 184 ? -14.352 7.960 9.532 1.00 90.44 184 LEU A N 1
ATOM 1338 C CA . LEU A 1 184 ? -14.158 7.011 8.433 1.00 90.44 184 LEU A CA 1
ATOM 1339 C C . LEU A 1 184 ? -14.126 5.546 8.924 1.00 90.44 184 LEU A C 1
ATOM 1341 O O . LEU A 1 184 ? -14.766 4.660 8.353 1.00 90.44 184 LEU A O 1
ATOM 1345 N N . LEU A 1 185 ? -13.439 5.273 10.038 1.00 87.19 185 LEU A N 1
ATOM 1346 C CA . LEU A 1 185 ? -13.365 3.926 10.607 1.00 87.19 185 LEU A CA 1
ATOM 1347 C C . LEU A 1 185 ? -14.677 3.465 11.270 1.00 87.19 185 LEU A C 1
ATOM 1349 O O . LEU A 1 185 ? -14.917 2.258 11.293 1.00 87.19 185 LEU A O 1
ATOM 1353 N N . VAL A 1 186 ? -15.521 4.367 11.781 1.00 83.56 186 VAL A N 1
ATOM 1354 C CA . VAL A 1 186 ? -16.794 4.054 12.469 1.00 83.56 186 VAL A CA 1
ATOM 1355 C C . VAL A 1 186 ? -18.005 4.107 11.525 1.00 83.56 186 VAL A C 1
ATOM 1357 O O . VAL A 1 186 ? -18.832 3.201 11.563 1.00 83.56 186 VAL A O 1
ATOM 1360 N N . GLU A 1 187 ? -18.087 5.123 10.663 1.00 72.94 187 GLU A N 1
ATOM 1361 C CA . GLU A 1 187 ? -19.146 5.401 9.670 1.00 72.94 187 GLU A CA 1
ATOM 1362 C C . GLU A 1 187 ? -19.134 4.450 8.474 1.00 72.94 187 GLU A C 1
ATOM 1364 O O . GLU A 1 187 ? -20.049 4.478 7.662 1.00 72.94 187 GLU A O 1
ATOM 1369 N N . SER A 1 188 ? -18.158 3.550 8.398 1.00 59.72 188 SER A N 1
ATOM 1370 C CA . SER A 1 188 ? -18.194 2.412 7.481 1.00 59.72 188 SER A CA 1
ATOM 1371 C C . SER A 1 188 ? -18.637 1.122 8.206 1.00 59.72 188 SER A C 1
ATOM 1373 O O . SER A 1 188 ? -17.844 0.170 8.282 1.00 59.72 188 SER A O 1
ATOM 1375 N N . PRO A 1 189 ? -19.830 1.037 8.837 1.00 48.41 189 PRO A N 1
ATOM 1376 C CA . PRO A 1 189 ? -20.322 -0.233 9.333 1.00 48.41 189 PRO A CA 1
ATOM 1377 C C . PRO A 1 189 ? -20.671 -1.109 8.127 1.00 48.41 189 PRO A C 1
ATOM 1379 O O . PRO A 1 189 ? -21.490 -0.740 7.297 1.00 48.41 189 PRO A O 1
ATOM 1382 N N . ILE A 1 190 ? -19.961 -2.235 8.048 1.00 42.88 190 ILE A N 1
ATOM 1383 C CA . ILE A 1 190 ? -20.353 -3.531 7.484 1.00 42.88 190 ILE A CA 1
ATOM 1384 C C . ILE A 1 190 ? -21.691 -3.458 6.728 1.00 42.88 190 ILE A C 1
ATOM 1386 O O . ILE A 1 190 ? -22.748 -3.520 7.356 1.00 42.88 190 ILE A O 1
ATOM 1390 N N . GLU A 1 191 ? -21.652 -3.364 5.396 1.00 34.97 191 GLU A N 1
ATOM 1391 C CA . GLU A 1 191 ? -22.757 -3.942 4.633 1.00 34.97 191 GLU A CA 1
ATOM 1392 C C . GLU A 1 191 ? -22.710 -5.449 4.907 1.00 34.97 191 GLU A C 1
ATOM 1394 O O . GLU A 1 191 ? -21.692 -6.110 4.676 1.00 34.97 191 GLU A O 1
ATOM 1399 N N . VAL A 1 192 ? -23.762 -5.906 5.586 1.00 35.72 192 VAL A N 1
ATOM 1400 C CA . VAL A 1 192 ? -23.977 -7.262 6.101 1.00 35.72 192 VAL A CA 1
ATOM 1401 C C . VAL A 1 192 ? -24.305 -8.213 4.962 1.00 35.72 192 VAL A C 1
ATOM 1403 O O . VAL A 1 192 ? -25.083 -7.797 4.075 1.00 35.72 192 VAL A O 1
#

Radius of gyration: 26.3 Å; chains: 1; bounding box: 89×40×77 Å

InterPro domains:
  IPR002110 Ankyrin repeat [PF00023] (48-74)
  IPR002110 Ankyrin repeat [PF12796] (109-190)
  IPR002110 Ankyrin repeat [PS50088] (45-77)
  IPR002110 Ankyrin repeat [SM00248] (45-74)
  IPR002110 Ankyrin repeat [SM00248] (102-131)
  IPR002110 Ankyrin repeat [SM00248] (132-162)
  IPR036770 Ankyrin repeat-containing domain superfamily [G3DSA:1.25.40.20] (29-104)
  IPR036770 Ankyrin repeat-containing domain superfamily [G3DSA:1.25.40.20] (105-192)
  IPR036770 Ankyrin repeat-containing domain superfamily [SSF48403] (43-188)